Protein AF-A0A0G0QY97-F1 (afdb_monomer)

Structure (mmCIF, N/CA/C/O backbone):
data_AF-A0A0G0QY97-F1
#
_entry.id   AF-A0A0G0QY97-F1
#
loop_
_atom_site.group_PDB
_atom_site.id
_atom_site.type_symbol
_atom_site.label_atom_id
_atom_site.label_alt_id
_atom_site.label_comp_id
_atom_site.label_asym_id
_atom_site.label_entity_id
_atom_site.label_seq_id
_atom_site.pdbx_PDB_ins_code
_atom_site.Cartn_x
_atom_site.Cartn_y
_atom_site.Cartn_z
_atom_site.occupancy
_atom_site.B_iso_or_equiv
_atom_site.auth_seq_id
_atom_site.auth_comp_id
_atom_site.auth_asym_id
_atom_site.auth_atom_id
_atom_site.pdbx_PDB_model_num
ATOM 1 N N . MET A 1 1 ? -16.912 12.299 -19.750 1.00 33.12 1 MET A N 1
ATOM 2 C CA . MET A 1 1 ? -16.523 11.388 -18.644 1.00 33.12 1 MET A CA 1
ATOM 3 C C . MET A 1 1 ? -15.883 10.142 -19.249 1.00 33.12 1 MET A C 1
ATOM 5 O O . MET A 1 1 ? -16.513 9.542 -20.110 1.00 33.12 1 MET A O 1
ATOM 9 N N . LYS A 1 2 ? -14.647 9.767 -18.877 1.00 32.38 2 LYS A N 1
ATOM 10 C CA . LYS A 1 2 ? -14.062 8.481 -19.315 1.00 32.38 2 LYS A CA 1
ATOM 11 C C . LYS A 1 2 ? -14.939 7.341 -18.777 1.00 32.38 2 LYS A C 1
ATOM 13 O O . LYS A 1 2 ? -15.240 7.339 -17.585 1.00 32.38 2 LYS A O 1
ATOM 18 N N . LYS A 1 3 ? -15.372 6.413 -19.643 1.00 29.41 3 LYS A N 1
ATOM 19 C CA . LYS A 1 3 ? -16.067 5.184 -19.225 1.00 29.41 3 LYS A CA 1
ATOM 20 C C . LYS A 1 3 ? -15.174 4.460 -18.215 1.00 29.41 3 LYS A C 1
ATOM 22 O O . LYS A 1 3 ? -14.033 4.140 -18.537 1.00 29.41 3 LYS A O 1
ATOM 27 N N . ILE A 1 4 ? -15.685 4.241 -17.006 1.00 36.91 4 ILE A N 1
ATOM 28 C CA . ILE A 1 4 ? -15.030 3.386 -16.015 1.00 36.91 4 ILE A CA 1
ATOM 29 C C . ILE A 1 4 ? -15.063 1.968 -16.607 1.00 36.91 4 ILE A C 1
ATOM 31 O O . ILE A 1 4 ? -16.153 1.517 -16.973 1.00 36.91 4 ILE A O 1
ATOM 35 N N . PRO A 1 5 ? -13.917 1.290 -16.788 1.00 45.03 5 PRO A N 1
ATOM 36 C CA . PRO A 1 5 ? -13.911 -0.083 -17.277 1.00 45.03 5 PRO A CA 1
ATOM 37 C C . PRO A 1 5 ? -14.735 -0.974 -16.341 1.00 45.03 5 PRO A C 1
ATOM 39 O O . PRO A 1 5 ? -14.868 -0.692 -15.150 1.00 45.03 5 PRO A O 1
ATOM 42 N N . ASN A 1 6 ? -15.336 -2.033 -16.882 1.00 43.38 6 ASN A N 1
ATOM 43 C CA . ASN A 1 6 ? -16.161 -2.946 -16.098 1.00 43.38 6 ASN A CA 1
ATOM 44 C C . ASN A 1 6 ? -15.254 -3.775 -15.166 1.00 43.38 6 ASN A C 1
ATOM 46 O O . ASN A 1 6 ? -14.789 -4.846 -15.548 1.00 43.38 6 ASN A O 1
ATOM 50 N N . ILE A 1 7 ? -14.990 -3.246 -13.964 1.00 47.06 7 ILE A N 1
ATOM 51 C CA . ILE A 1 7 ? -14.098 -3.797 -12.924 1.00 47.06 7 ILE A CA 1
ATOM 52 C C . ILE A 1 7 ? -14.300 -5.310 -12.668 1.00 47.06 7 ILE A C 1
ATOM 54 O O . ILE A 1 7 ? -13.298 -6.008 -12.546 1.00 47.06 7 ILE A O 1
ATOM 58 N N . PRO A 1 8 ? -15.531 -5.874 -12.662 1.00 47.50 8 PRO A N 1
ATOM 59 C CA . PRO A 1 8 ? -15.736 -7.307 -12.429 1.00 47.50 8 PRO A CA 1
ATOM 60 C C . PRO A 1 8 ? -15.070 -8.227 -13.457 1.00 47.50 8 PRO A C 1
ATOM 62 O O . PRO A 1 8 ? -14.836 -9.386 -13.149 1.00 47.50 8 PRO A O 1
ATOM 65 N N . LYS A 1 9 ? -14.775 -7.740 -14.670 1.00 51.50 9 LYS A N 1
ATOM 66 C CA . LYS A 1 9 ? -14.206 -8.566 -15.745 1.00 51.50 9 LYS A CA 1
ATOM 67 C C . LYS A 1 9 ? -12.699 -8.827 -15.587 1.00 51.50 9 LYS A C 1
ATOM 69 O O . LYS A 1 9 ? -12.158 -9.577 -16.381 1.00 51.50 9 LYS A O 1
ATOM 74 N N . PHE A 1 10 ? -12.042 -8.178 -14.620 1.00 51.56 10 PHE A N 1
ATOM 75 C CA . PHE A 1 10 ? -10.599 -8.295 -14.367 1.00 51.56 10 PHE A CA 1
ATOM 76 C C . PHE A 1 10 ? -10.253 -9.140 -13.129 1.00 51.56 10 PHE A C 1
ATOM 78 O O . PHE A 1 10 ? -9.097 -9.497 -12.964 1.00 51.56 10 PHE A O 1
ATOM 85 N N . TYR A 1 11 ? -11.233 -9.459 -12.275 1.00 53.19 11 TYR A N 1
ATOM 86 C CA . TYR A 1 11 ? -11.060 -10.311 -11.088 1.00 53.19 11 TYR A CA 1
ATOM 87 C C . TYR A 1 11 ? -11.770 -11.650 -11.288 1.00 53.19 11 TYR A C 1
ATOM 89 O O . TYR A 1 11 ? -12.642 -12.028 -10.496 1.00 53.19 11 TYR A O 1
ATOM 97 N N . ASP A 1 12 ? -11.446 -12.306 -12.398 1.00 60.81 12 ASP A N 1
ATOM 98 C CA . ASP A 1 12 ? -11.907 -13.653 -12.699 1.00 60.81 12 ASP A CA 1
ATOM 99 C C . ASP A 1 12 ? -11.012 -14.706 -12.030 1.00 60.81 12 ASP A C 1
ATOM 101 O O . ASP A 1 12 ? -10.029 -14.410 -11.345 1.00 60.81 12 ASP A O 1
ATOM 105 N N . THR A 1 13 ? -11.397 -15.967 -12.186 1.00 57.97 13 THR A N 1
ATOM 106 C CA . THR A 1 13 ? -10.700 -17.089 -11.552 1.00 57.97 13 THR A CA 1
ATOM 107 C C . THR A 1 13 ? -9.242 -17.206 -12.017 1.00 57.97 13 THR A C 1
ATOM 109 O O . THR A 1 13 ? -8.384 -17.526 -11.197 1.00 57.97 13 THR A O 1
ATOM 112 N N . ASP A 1 14 ? -8.936 -16.892 -13.278 1.00 57.97 14 ASP A N 1
ATOM 113 C CA . ASP A 1 14 ? -7.580 -17.002 -13.827 1.00 57.97 14 ASP A CA 1
ATOM 114 C C . ASP A 1 14 ? -6.645 -15.952 -13.213 1.00 57.97 14 ASP A C 1
ATOM 116 O O . ASP A 1 14 ? -5.550 -16.290 -12.757 1.00 57.97 14 ASP A O 1
ATOM 120 N N . TYR A 1 15 ? -7.107 -14.703 -13.083 1.00 57.25 15 TYR A N 1
ATOM 121 C CA . TYR A 1 15 ? -6.376 -13.666 -12.349 1.00 57.25 15 TYR A CA 1
ATOM 122 C C . TYR A 1 15 ? -6.136 -14.065 -10.883 1.00 57.25 15 TYR A C 1
ATOM 124 O O . TYR A 1 15 ? -5.018 -13.972 -10.374 1.00 57.25 15 TYR A O 1
ATOM 132 N N . LEU A 1 16 ? -7.168 -14.576 -10.202 1.00 55.47 16 LEU A N 1
ATOM 133 C CA . LEU A 1 16 ? -7.088 -14.958 -8.785 1.00 55.47 16 LEU A CA 1
ATOM 134 C C . LEU A 1 16 ? -6.166 -16.164 -8.525 1.00 55.47 16 LEU A C 1
ATOM 136 O O . LEU A 1 16 ? -5.628 -16.302 -7.419 1.00 55.47 16 LEU A O 1
ATOM 140 N N . LEU A 1 17 ? -5.985 -17.044 -9.512 1.00 53.66 17 LEU A N 1
ATOM 141 C CA . LEU A 1 17 ? -5.113 -18.217 -9.413 1.00 53.66 17 LEU A CA 1
ATOM 142 C C . LEU A 1 17 ? -3.654 -17.926 -9.797 1.00 53.66 17 LEU A C 1
ATOM 144 O O . LEU A 1 17 ? -2.767 -18.610 -9.283 1.00 53.66 17 LEU A O 1
ATOM 148 N N . VAL A 1 18 ? -3.406 -16.938 -10.666 1.00 48.78 18 VAL A N 1
ATOM 149 C CA . VAL A 1 18 ? -2.086 -16.696 -11.284 1.00 48.78 18 VAL A CA 1
ATOM 150 C C . VAL A 1 18 ? -1.417 -15.394 -10.818 1.00 48.78 18 VAL A C 1
ATOM 152 O O . VAL A 1 18 ? -0.196 -15.373 -10.674 1.00 48.78 18 VAL A O 1
ATOM 155 N N . GLU A 1 19 ? -2.173 -14.323 -10.556 1.00 49.16 19 GLU A N 1
ATOM 156 C CA . GLU A 1 19 ? -1.627 -12.964 -10.358 1.00 49.16 19 GLU A CA 1
ATOM 157 C C . GLU A 1 19 ? -1.950 -12.321 -8.999 1.00 49.16 19 GLU A C 1
ATOM 159 O O . GLU A 1 19 ? -1.460 -11.229 -8.707 1.00 49.16 19 GLU A O 1
ATOM 164 N N . GLY A 1 20 ? -2.718 -12.986 -8.132 1.00 45.84 20 GLY A N 1
ATOM 165 C CA . GLY A 1 20 ? -2.914 -12.528 -6.755 1.00 45.84 20 GLY A CA 1
ATOM 166 C C . GLY A 1 20 ? -1.585 -12.512 -5.998 1.00 45.84 20 GLY A C 1
ATOM 167 O O . GLY A 1 20 ? -1.049 -13.579 -5.718 1.00 45.84 20 GLY A O 1
ATOM 168 N N . ASP A 1 21 ? -1.052 -11.310 -5.743 1.00 49.00 21 ASP A N 1
ATOM 169 C CA . ASP A 1 21 ? 0.054 -10.947 -4.832 1.00 49.00 21 ASP A CA 1
ATOM 170 C C . ASP A 1 21 ? 1.354 -11.790 -4.855 1.00 49.00 21 ASP A C 1
ATOM 172 O O . ASP A 1 21 ? 2.225 -11.637 -3.993 1.00 49.00 21 ASP A O 1
ATOM 176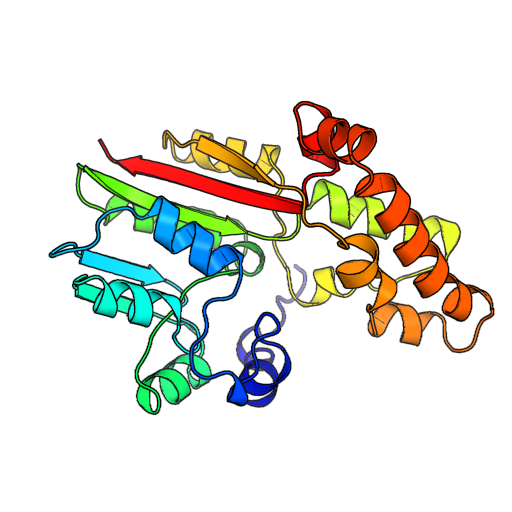 N N . GLY A 1 22 ? 1.518 -12.656 -5.857 1.00 42.88 22 GLY A N 1
ATOM 177 C CA . GLY A 1 22 ? 2.641 -13.580 -5.980 1.00 42.88 22 GLY A CA 1
ATOM 178 C C . GLY A 1 22 ? 2.540 -14.838 -5.110 1.00 42.88 22 GLY A C 1
ATOM 179 O O . GLY A 1 22 ? 3.528 -15.570 -5.025 1.00 42.88 22 GLY A O 1
ATOM 180 N N . THR A 1 23 ? 1.394 -15.120 -4.474 1.00 44.56 23 THR A N 1
ATOM 181 C CA . THR A 1 23 ? 1.152 -16.406 -3.797 1.00 44.56 23 THR A CA 1
ATOM 182 C C . THR A 1 23 ? 0.220 -17.286 -4.626 1.00 44.56 23 THR A C 1
ATOM 184 O O . THR A 1 23 ? -0.979 -17.023 -4.788 1.00 44.56 23 THR A O 1
ATOM 187 N N . SER A 1 24 ? 0.784 -18.364 -5.174 1.00 46.12 24 SER A N 1
ATOM 188 C CA . SER A 1 24 ? 0.006 -19.325 -5.946 1.00 46.12 24 SER A CA 1
ATOM 189 C C . SER A 1 24 ? -0.937 -20.096 -5.021 1.00 46.12 24 SER A C 1
ATOM 191 O O . SER A 1 24 ? -0.649 -20.310 -3.840 1.00 46.12 24 SER A O 1
ATOM 193 N N . TYR A 1 25 ? -2.049 -20.589 -5.568 1.00 48.12 25 TYR A N 1
ATOM 194 C CA . TYR A 1 25 ? -2.945 -21.514 -4.862 1.00 48.12 25 TYR A CA 1
ATOM 195 C C . TYR A 1 25 ? -2.196 -22.727 -4.262 1.00 48.12 25 TYR A C 1
ATOM 197 O O . TYR A 1 25 ? -2.608 -23.278 -3.240 1.00 48.12 25 TYR A O 1
ATOM 205 N N . ALA A 1 26 ? -1.061 -23.112 -4.858 1.00 44.94 26 ALA A N 1
ATOM 206 C CA . ALA A 1 26 ? -0.224 -24.222 -4.416 1.00 44.94 26 ALA A CA 1
ATOM 207 C C . ALA A 1 26 ? 0.585 -23.936 -3.131 1.00 44.94 26 ALA A C 1
ATOM 209 O O . ALA A 1 26 ? 1.094 -24.873 -2.519 1.00 44.94 26 ALA A O 1
ATOM 210 N N . ASP A 1 27 ? 0.672 -22.681 -2.671 1.00 52.75 27 ASP A N 1
ATOM 211 C CA . ASP A 1 27 ? 1.522 -22.290 -1.533 1.00 52.75 27 ASP A CA 1
ATOM 212 C C . ASP A 1 27 ? 0.864 -22.447 -0.147 1.00 52.75 27 ASP A C 1
ATOM 214 O O . ASP A 1 27 ? 1.498 -22.175 0.880 1.00 52.75 27 ASP A O 1
ATOM 218 N N . GLY A 1 28 ? -0.390 -22.910 -0.089 1.00 53.25 28 GLY A N 1
ATOM 219 C CA . GLY A 1 28 ? -1.028 -23.384 1.145 1.00 53.25 28 GLY A CA 1
ATOM 220 C C . GLY A 1 28 ? -1.361 -22.306 2.187 1.00 53.25 28 GLY A C 1
ATOM 221 O O . GLY A 1 28 ? -1.050 -22.482 3.363 1.00 53.25 28 GLY A O 1
ATOM 222 N N . PHE A 1 29 ? -2.011 -21.200 1.797 1.00 63.19 29 PHE A N 1
ATOM 223 C CA . PHE A 1 29 ? -2.452 -20.122 2.716 1.00 63.19 29 PHE A CA 1
ATOM 224 C C . PHE A 1 29 ? -1.314 -19.430 3.483 1.00 63.19 29 PHE A C 1
ATOM 226 O O . PHE A 1 29 ? -1.498 -18.928 4.601 1.00 63.19 29 PHE A O 1
ATOM 233 N N . LYS A 1 30 ? -0.109 -19.375 2.910 1.00 67.38 30 LYS A N 1
ATOM 234 C CA . LYS A 1 30 ? 0.974 -18.560 3.470 1.00 67.38 30 LYS A CA 1
ATOM 235 C C . LYS A 1 30 ? 0.646 -17.079 3.319 1.00 67.38 30 LYS A C 1
ATOM 237 O O . LYS A 1 30 ? 0.300 -16.613 2.243 1.00 67.38 30 LYS A O 1
ATOM 242 N N . LEU A 1 31 ? 0.827 -16.321 4.399 1.00 72.25 31 LEU A N 1
ATOM 243 C CA . LEU A 1 31 ? 0.739 -14.867 4.333 1.00 72.25 31 LEU A CA 1
ATOM 244 C C . LEU A 1 31 ? 1.933 -14.309 3.548 1.00 72.25 31 LEU A C 1
ATOM 246 O O . LEU A 1 31 ? 3.098 -14.545 3.911 1.00 72.25 31 LEU A O 1
ATOM 250 N N . ASN A 1 32 ? 1.635 -13.515 2.525 1.00 73.56 32 ASN A N 1
ATOM 251 C CA . ASN A 1 32 ? 2.594 -12.611 1.905 1.00 73.56 32 ASN A CA 1
ATOM 252 C C . ASN A 1 32 ? 3.104 -11.560 2.928 1.00 73.56 32 ASN A C 1
ATOM 254 O O . ASN A 1 32 ? 2.673 -11.507 4.089 1.00 73.56 32 ASN A O 1
ATOM 258 N N . ARG A 1 33 ? 4.065 -10.727 2.519 1.00 81.50 33 ARG A N 1
ATOM 259 C CA . ARG A 1 33 ? 4.693 -9.734 3.406 1.00 81.50 33 ARG A CA 1
ATOM 260 C C . ARG A 1 33 ? 3.688 -8.709 3.965 1.00 81.50 33 ARG A C 1
ATOM 262 O O . ARG A 1 33 ? 3.611 -8.613 5.195 1.00 81.50 33 ARG A O 1
ATOM 269 N N . PRO A 1 34 ? 2.940 -7.951 3.146 1.00 77.38 34 PRO A N 1
ATOM 270 C CA . PRO A 1 34 ? 2.030 -6.946 3.685 1.00 77.38 34 PRO A CA 1
ATOM 271 C C . PRO A 1 34 ? 0.923 -7.543 4.586 1.00 77.38 34 PRO A C 1
ATOM 273 O O . PRO A 1 34 ? 0.655 -6.999 5.657 1.00 77.38 34 PRO A O 1
ATOM 276 N N . LEU A 1 35 ? 0.433 -8.759 4.346 1.00 78.06 35 LEU A N 1
ATOM 277 C CA . LEU A 1 35 ? -0.538 -9.397 5.257 1.00 78.06 35 LEU A CA 1
ATOM 278 C C . LEU A 1 35 ? 0.044 -9.792 6.613 1.00 78.06 35 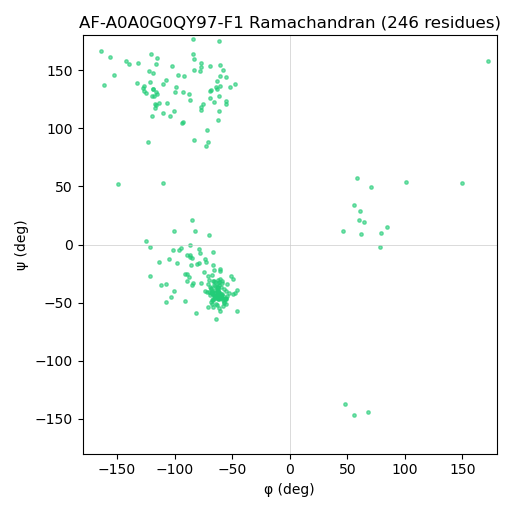LEU A C 1
ATOM 280 O O . LEU A 1 35 ? -0.625 -9.681 7.645 1.00 78.06 35 LEU A O 1
ATOM 284 N N . LYS A 1 36 ? 1.306 -10.239 6.637 1.00 84.69 36 LYS A N 1
ATOM 285 C CA . LYS A 1 36 ? 2.032 -10.456 7.898 1.00 84.69 36 LYS A CA 1
ATOM 286 C C . LYS A 1 36 ? 2.120 -9.152 8.683 1.00 84.69 36 LYS A C 1
ATOM 288 O O . LYS A 1 36 ? 1.878 -9.164 9.891 1.00 84.69 36 LYS A O 1
ATOM 293 N N . LYS A 1 37 ? 2.413 -8.035 8.007 1.00 85.31 37 LYS A N 1
ATOM 294 C CA . LYS A 1 37 ? 2.461 -6.710 8.639 1.00 85.31 37 LYS A CA 1
ATOM 295 C C . LYS A 1 37 ? 1.084 -6.282 9.154 1.00 85.31 37 LYS A C 1
ATOM 297 O O . LYS A 1 37 ? 0.987 -5.894 10.316 1.00 85.31 37 LYS A O 1
ATOM 302 N N . ALA A 1 38 ? 0.019 -6.438 8.370 1.00 83.12 38 ALA A N 1
ATOM 303 C CA . ALA A 1 38 ? -1.347 -6.163 8.820 1.00 83.12 38 ALA A CA 1
ATOM 304 C C . ALA A 1 38 ? -1.701 -6.957 10.094 1.00 83.12 38 ALA A C 1
ATOM 306 O O . ALA A 1 38 ? -2.287 -6.414 11.033 1.00 83.12 38 ALA A O 1
ATOM 307 N N . LEU A 1 39 ? -1.279 -8.225 10.177 1.00 84.31 39 LEU A N 1
ATOM 308 C CA . LEU A 1 39 ? -1.560 -9.089 11.327 1.00 84.31 39 LEU A CA 1
ATOM 309 C C . LEU A 1 39 ? -0.769 -8.674 12.572 1.00 84.31 39 LEU A C 1
ATOM 311 O O . LEU A 1 39 ? -1.269 -8.801 13.690 1.00 84.31 39 LEU A O 1
ATOM 315 N N . LEU A 1 40 ? 0.458 -8.181 12.383 1.00 86.81 40 LEU A N 1
ATOM 316 C CA . LEU A 1 40 ? 1.279 -7.600 13.446 1.00 86.81 40 LEU A CA 1
ATOM 317 C C . LEU A 1 40 ? 0.661 -6.296 13.966 1.00 86.81 40 LEU A C 1
ATOM 319 O O . LEU A 1 40 ? 0.471 -6.148 15.173 1.00 86.81 40 LEU A O 1
ATOM 323 N N . LEU A 1 41 ? 0.267 -5.392 13.064 1.00 82.25 41 LEU A N 1
ATOM 324 C CA . LEU A 1 41 ? -0.398 -4.130 13.405 1.00 82.25 41 LEU A CA 1
ATOM 325 C C . LEU A 1 41 ? -1.754 -4.348 14.096 1.00 82.25 41 LEU A C 1
ATOM 327 O O . LEU A 1 41 ? -2.163 -3.544 14.939 1.00 82.25 41 LEU A O 1
ATOM 331 N N . GLY A 1 42 ? -2.450 -5.443 13.778 1.00 79.31 42 GLY A N 1
ATOM 332 C CA . GLY A 1 42 ? -3.694 -5.848 14.436 1.00 79.31 42 GLY A CA 1
ATOM 333 C C . GLY A 1 42 ? -3.526 -6.229 15.914 1.00 79.31 42 GLY A C 1
ATOM 334 O O . GLY A 1 42 ? -4.484 -6.128 16.682 1.00 79.31 42 GLY A O 1
ATOM 335 N N . GLY A 1 43 ? -2.317 -6.603 16.345 1.00 85.19 43 GLY A N 1
ATOM 336 C CA . GLY A 1 43 ? -2.018 -6.969 17.730 1.00 85.19 43 GLY A CA 1
ATOM 337 C C . GLY A 1 43 ? -2.685 -8.277 18.182 1.00 85.19 43 GLY A C 1
ATOM 338 O O . GLY A 1 43 ? -2.790 -9.240 17.422 1.00 85.19 43 GLY A O 1
ATOM 339 N N . ASN A 1 44 ? -3.109 -8.338 19.451 1.00 86.62 44 ASN A N 1
ATOM 340 C CA . ASN A 1 44 ? -3.792 -9.514 19.999 1.00 86.62 44 ASN A CA 1
ATOM 341 C C . ASN A 1 44 ? -5.259 -9.565 19.542 1.00 86.62 44 ASN A C 1
ATOM 343 O O . ASN A 1 44 ? -6.073 -8.719 19.923 1.00 86.62 44 ASN A O 1
ATOM 347 N N . LEU A 1 45 ? -5.594 -10.600 18.771 1.00 85.88 45 LEU A N 1
ATOM 348 C CA . LEU A 1 45 ? -6.913 -10.780 18.167 1.00 85.88 45 LEU A CA 1
ATOM 349 C C . LEU A 1 45 ? -7.849 -11.690 18.972 1.00 85.88 45 LEU A C 1
ATOM 351 O O . LEU A 1 45 ? -9.024 -11.800 18.617 1.00 85.88 45 LEU A O 1
ATOM 355 N N . LYS A 1 46 ? -7.381 -12.304 20.067 1.00 86.50 46 LYS A N 1
ATOM 356 C CA . LYS A 1 46 ? -8.190 -13.223 20.878 1.00 86.50 46 LYS A CA 1
ATOM 357 C C . LYS A 1 46 ? -9.488 -12.545 21.329 1.00 86.50 46 LYS A C 1
ATOM 359 O O . LYS A 1 46 ? -9.467 -11.493 21.969 1.00 86.50 46 LYS A O 1
ATOM 364 N N . ASN A 1 47 ? -10.623 -13.159 20.992 1.00 82.19 47 ASN A N 1
ATOM 365 C CA . ASN A 1 47 ? -11.983 -12.685 21.276 1.00 82.19 47 ASN A CA 1
ATOM 366 C C . ASN A 1 47 ? -12.360 -11.331 20.638 1.00 82.19 47 ASN A C 1
ATOM 368 O O . ASN A 1 47 ? -13.421 -10.779 20.949 1.00 82.19 47 ASN A O 1
ATOM 372 N N . LYS A 1 48 ? -11.536 -10.780 19.740 1.00 77.25 48 LYS A N 1
ATOM 373 C CA . LYS A 1 48 ? -11.842 -9.536 19.020 1.00 77.25 48 LYS A CA 1
ATOM 374 C C . LYS A 1 48 ? -12.714 -9.823 17.805 1.00 77.25 48 LYS A C 1
ATOM 376 O O . LYS A 1 48 ? -12.638 -10.894 17.215 1.00 77.25 48 LYS A O 1
ATOM 381 N N . LYS A 1 49 ? -13.552 -8.856 17.424 1.00 76.81 49 LYS A N 1
ATOM 382 C CA . LYS A 1 49 ? -14.260 -8.887 16.139 1.00 76.81 49 LYS A CA 1
ATOM 383 C C . LYS A 1 49 ? -13.373 -8.237 15.082 1.00 76.81 49 LYS A C 1
ATOM 385 O O . LYS A 1 49 ? -12.897 -7.129 15.312 1.00 76.81 49 LYS A O 1
ATOM 390 N N . VAL A 1 50 ? -13.174 -8.915 13.960 1.00 78.00 50 VAL A N 1
ATOM 391 C CA . VAL A 1 50 ? -12.373 -8.436 12.829 1.00 78.00 50 VAL A CA 1
ATOM 392 C C . VAL A 1 50 ? -13.287 -8.343 11.613 1.00 78.00 50 VAL A C 1
ATOM 394 O O . VAL A 1 50 ? -14.078 -9.251 11.361 1.00 78.00 50 VAL A O 1
ATOM 397 N N . LEU A 1 51 ? -13.207 -7.232 10.890 1.00 77.44 51 LEU A N 1
ATOM 398 C CA . LEU A 1 51 ? -13.892 -7.043 9.619 1.00 77.44 51 LEU A CA 1
ATOM 399 C C . LEU A 1 51 ? -12.836 -6.908 8.530 1.00 77.44 51 LEU A C 1
ATOM 401 O O . LEU A 1 51 ? -11.918 -6.105 8.662 1.00 77.44 51 LEU A O 1
ATOM 405 N N . ASP A 1 52 ? -13.013 -7.688 7.479 1.00 72.69 52 ASP A N 1
ATOM 406 C CA . ASP A 1 52 ? -12.087 -7.868 6.376 1.00 72.69 52 ASP A CA 1
ATOM 407 C C . ASP A 1 52 ? -12.825 -7.519 5.060 1.00 72.69 52 ASP A C 1
ATOM 409 O O . ASP A 1 52 ? -13.525 -8.336 4.472 1.00 72.69 52 ASP A O 1
ATOM 413 N N . LEU A 1 53 ? -12.799 -6.238 4.682 1.00 70.94 53 LEU A N 1
ATOM 414 C CA . LEU A 1 53 ? -13.473 -5.559 3.545 1.00 70.94 53 LEU A CA 1
ATOM 415 C C . LEU A 1 53 ? -12.789 -5.616 2.149 1.00 70.94 53 LEU A C 1
ATOM 417 O O . LEU A 1 53 ? -12.154 -4.665 1.728 1.00 70.94 53 LEU A O 1
ATOM 421 N N . ALA A 1 54 ? -13.075 -6.613 1.340 1.00 70.25 54 ALA A N 1
ATOM 422 C CA . ALA A 1 54 ? -12.395 -7.075 0.117 1.00 70.25 54 ALA A CA 1
ATOM 423 C C . ALA A 1 54 ? -11.543 -8.296 0.424 1.00 70.25 54 ALA A C 1
ATOM 425 O O . ALA A 1 54 ? -10.341 -8.323 0.205 1.00 70.25 54 ALA A O 1
ATOM 426 N N . SER A 1 55 ? -12.226 -9.274 1.014 1.00 62.31 55 SER A N 1
ATOM 427 C CA . SER A 1 55 ? -11.662 -10.446 1.641 1.00 62.31 55 SER A CA 1
ATOM 428 C C . SER A 1 55 ? -11.050 -11.458 0.661 1.00 62.31 55 SER A C 1
ATOM 430 O O . SER A 1 55 ? -10.697 -12.555 1.106 1.00 62.31 55 SER A O 1
ATOM 432 N N . GLY A 1 56 ? -10.940 -11.121 -0.628 1.00 69.50 56 GLY A N 1
ATOM 433 C CA . GLY A 1 56 ? -10.179 -11.872 -1.613 1.00 69.50 56 GLY A CA 1
ATOM 434 C C . GLY A 1 56 ? -10.486 -13.364 -1.561 1.00 69.50 56 GLY A C 1
ATOM 435 O O . GLY A 1 56 ? -11.643 -13.774 -1.421 1.00 69.50 56 GLY A O 1
ATOM 436 N N . ARG A 1 57 ? -9.430 -14.178 -1.647 1.00 65.06 57 ARG A N 1
ATOM 437 C CA . ARG A 1 57 ? -9.520 -15.643 -1.576 1.00 65.06 57 ARG A CA 1
ATOM 438 C C . ARG A 1 57 ? -9.595 -16.125 -0.149 1.00 65.06 57 ARG A C 1
ATOM 440 O O . ARG A 1 57 ? -10.558 -16.796 0.212 1.00 65.06 57 ARG A O 1
ATOM 447 N N . GLY A 1 58 ? -8.582 -15.793 0.649 1.00 65.75 58 GLY A N 1
ATOM 448 C CA . GLY A 1 58 ? -8.787 -15.817 2.051 1.00 65.75 58 GLY A CA 1
ATOM 449 C C . GLY A 1 58 ? -7.695 -16.114 3.071 1.00 65.75 58 GLY A C 1
ATOM 450 O O . GLY A 1 58 ? -7.815 -16.929 3.969 1.00 65.75 58 GLY A O 1
ATOM 451 N N . GLU A 1 59 ? -6.597 -15.434 3.037 1.00 72.06 59 GLU A N 1
ATOM 452 C CA . GLU A 1 59 ? -5.488 -15.675 3.926 1.00 72.06 59 GLU A CA 1
ATOM 453 C C . GLU A 1 59 ? -5.549 -14.825 5.238 1.00 72.06 59 GLU A C 1
ATOM 455 O O . GLU A 1 59 ? -5.468 -15.373 6.329 1.00 72.06 59 GLU A O 1
ATOM 460 N N . PHE A 1 60 ? -5.783 -13.511 5.238 1.00 75.94 60 PHE A N 1
ATOM 461 C CA . PHE A 1 60 ? -5.787 -12.645 6.426 1.00 75.94 60 PHE A CA 1
ATOM 462 C C . PHE A 1 60 ? -6.869 -12.937 7.475 1.00 75.94 60 PHE A C 1
ATOM 464 O O . PHE A 1 60 ? -6.516 -13.337 8.578 1.00 75.94 60 PHE A O 1
ATOM 471 N N . ALA A 1 61 ? -8.163 -12.798 7.194 1.00 72.81 61 ALA A N 1
ATOM 472 C CA . ALA A 1 61 ? -9.228 -13.348 8.031 1.00 72.81 61 ALA A CA 1
ATOM 473 C C . ALA A 1 61 ? -9.074 -14.833 8.440 1.00 72.81 61 ALA A C 1
ATOM 475 O O . ALA A 1 61 ? -9.493 -15.152 9.555 1.00 72.81 61 ALA A O 1
ATOM 476 N N . TYR A 1 62 ? -8.439 -15.726 7.660 1.00 72.69 62 TYR A N 1
ATOM 477 C CA . TYR A 1 62 ? -8.059 -17.062 8.172 1.00 72.69 62 TYR A CA 1
ATOM 478 C C . TYR A 1 62 ? -7.090 -16.941 9.340 1.00 72.69 62 TYR A C 1
ATOM 480 O O . TYR A 1 62 ? -7.346 -17.440 10.434 1.00 72.69 62 TYR A O 1
ATOM 488 N N . HIS A 1 63 ? -5.984 -16.234 9.122 1.00 80.69 63 HIS A N 1
ATOM 489 C CA . HIS A 1 63 ? -4.936 -16.051 10.118 1.00 80.69 63 HIS A CA 1
ATOM 490 C C . HIS A 1 63 ? -5.425 -15.232 11.324 1.00 80.69 63 HIS A C 1
ATOM 492 O O . HIS A 1 63 ? -5.029 -15.504 12.457 1.00 80.69 63 HIS A O 1
ATOM 498 N N . CYS A 1 64 ? -6.355 -14.294 11.135 1.00 82.25 64 CYS A N 1
ATOM 499 C CA . CYS A 1 64 ? -7.050 -13.608 12.220 1.00 82.25 64 CYS A CA 1
ATOM 500 C C . CYS A 1 64 ? -7.930 -14.564 13.033 1.00 82.25 64 CYS A C 1
ATOM 502 O O . CYS A 1 64 ? -7.927 -14.485 14.263 1.00 82.25 64 CYS A O 1
ATOM 504 N N . ALA A 1 65 ? -8.655 -15.475 12.373 1.00 78.94 65 ALA A N 1
ATOM 505 C CA . ALA A 1 65 ? -9.462 -16.492 13.044 1.00 78.94 65 ALA A CA 1
ATOM 506 C C . ALA A 1 65 ? -8.582 -17.493 13.809 1.00 78.94 65 ALA A C 1
ATOM 508 O O . ALA A 1 65 ? -8.856 -17.776 14.975 1.00 78.94 65 ALA A O 1
ATOM 509 N N . MET A 1 66 ? -7.469 -17.937 13.214 1.00 80.62 66 MET A N 1
ATOM 510 C CA . MET A 1 66 ? -6.462 -18.787 13.867 1.00 80.62 66 MET A CA 1
ATOM 511 C C . MET A 1 66 ? -5.836 -18.119 15.098 1.00 8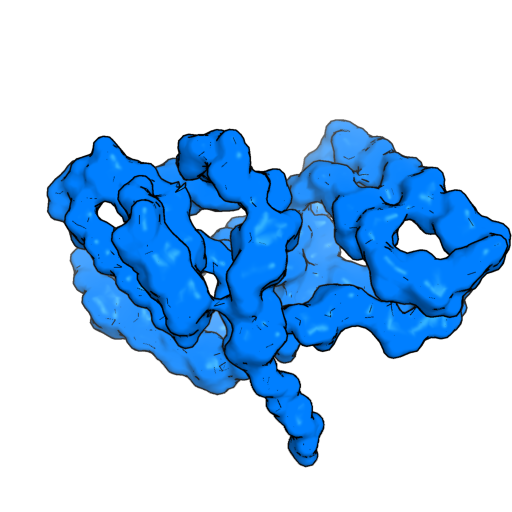0.62 66 MET A C 1
ATOM 513 O O . MET A 1 66 ? -5.492 -18.796 16.063 1.00 80.62 66 MET A O 1
ATOM 517 N N . LYS A 1 67 ? -5.751 -16.782 15.120 1.00 88.00 67 LYS A N 1
ATOM 518 C CA . LYS A 1 67 ? -5.352 -15.994 16.301 1.00 88.00 67 LYS A CA 1
ATOM 519 C C . LYS A 1 67 ? -6.492 -15.736 17.304 1.00 88.00 67 LYS A C 1
ATOM 521 O O . LYS A 1 67 ? -6.335 -14.930 18.222 1.00 88.00 67 LYS A O 1
ATOM 526 N N . GLY A 1 68 ? -7.633 -16.413 17.159 1.00 81.44 68 GLY A N 1
ATOM 527 C CA . GLY A 1 68 ? -8.774 -16.343 18.076 1.00 81.44 68 GLY A CA 1
ATOM 528 C C . GLY A 1 68 ? -9.733 -15.176 17.823 1.00 81.44 68 GLY A C 1
ATOM 529 O O . GLY A 1 68 ? -10.538 -14.853 18.701 1.00 81.44 68 GLY A O 1
ATOM 530 N N . GLY A 1 69 ? -9.644 -14.523 16.661 1.00 83.25 69 GLY A N 1
ATOM 531 C CA . GLY A 1 69 ? -10.577 -13.482 16.238 1.00 83.25 69 GLY A CA 1
ATOM 532 C C . GLY A 1 69 ? -11.900 -14.047 15.710 1.00 83.25 69 GLY A C 1
ATOM 533 O O . GLY A 1 69 ? -11.955 -15.114 15.106 1.00 83.25 69 GLY A O 1
ATOM 534 N N . ARG A 1 70 ? -12.989 -13.300 15.895 1.00 79.00 70 ARG A N 1
ATOM 535 C CA . ARG A 1 70 ? -14.284 -13.527 15.234 1.00 79.00 70 ARG A CA 1
ATOM 536 C C . ARG A 1 70 ? -14.333 -12.676 13.976 1.00 79.00 70 ARG A C 1
ATOM 538 O O . ARG A 1 70 ? -14.488 -11.459 14.080 1.00 79.00 70 ARG A O 1
ATOM 545 N N . VAL A 1 71 ? -14.175 -13.297 12.813 1.00 75.62 71 VAL A N 1
ATOM 546 C CA . VAL A 1 71 ? -13.898 -12.563 11.575 1.00 75.62 71 VAL A CA 1
ATOM 547 C C . VAL A 1 71 ? -15.071 -12.590 10.605 1.00 75.62 71 VAL A C 1
ATOM 549 O O . VAL A 1 71 ? -15.700 -13.627 10.409 1.00 75.62 71 VAL A O 1
ATOM 552 N N . VAL A 1 72 ? -15.343 -11.448 9.980 1.00 76.12 72 VAL A N 1
ATOM 553 C CA . VAL A 1 72 ? -16.267 -11.317 8.851 1.00 76.12 72 VAL A CA 1
ATOM 554 C C . VAL A 1 72 ? -15.470 -10.839 7.646 1.00 76.12 72 VAL A C 1
ATOM 556 O O . VAL A 1 72 ? -14.917 -9.746 7.689 1.00 76.12 72 VAL A O 1
ATOM 559 N N . GLY A 1 73 ? -15.424 -11.650 6.590 1.00 68.94 73 GLY A N 1
ATOM 560 C CA . GLY A 1 73 ? -14.879 -11.271 5.286 1.00 68.94 73 GLY A CA 1
ATOM 561 C C . GLY A 1 73 ? -15.989 -10.883 4.313 1.00 68.94 73 GLY A C 1
ATOM 562 O O . GLY A 1 73 ? -17.012 -11.566 4.249 1.00 68.94 73 GLY A O 1
ATOM 563 N N . VAL A 1 74 ? -15.801 -9.790 3.583 1.00 67.00 74 VAL A N 1
ATOM 564 C CA . VAL A 1 74 ? -16.720 -9.269 2.560 1.00 67.00 74 VAL A CA 1
ATOM 565 C C . VAL A 1 74 ? -15.918 -9.082 1.284 1.00 67.00 74 VAL A C 1
ATOM 567 O O . VAL A 1 74 ? -14.854 -8.518 1.387 1.00 67.00 74 VAL A O 1
ATOM 570 N N . ASP A 1 75 ? -16.384 -9.457 0.097 1.00 65.88 75 ASP A N 1
ATOM 571 C CA . ASP A 1 75 ? -15.707 -9.110 -1.166 1.00 65.88 75 ASP A CA 1
ATOM 572 C C . ASP A 1 75 ? -16.741 -8.726 -2.232 1.00 65.88 75 ASP A C 1
ATOM 574 O O . ASP A 1 75 ? -17.909 -9.100 -2.119 1.00 65.88 75 ASP A O 1
ATOM 578 N N . PHE A 1 76 ? -16.357 -7.936 -3.235 1.00 67.19 76 PHE A N 1
ATOM 579 C CA . PHE A 1 76 ? -17.266 -7.576 -4.328 1.00 67.19 76 PHE A CA 1
ATOM 580 C C . PHE A 1 76 ? -17.215 -8.587 -5.485 1.00 67.19 76 PHE A C 1
ATOM 582 O O . PHE A 1 76 ? -18.194 -8.703 -6.229 1.00 67.19 76 PHE A O 1
ATOM 589 N N . SER A 1 77 ? -16.103 -9.312 -5.648 1.00 66.94 77 SER A N 1
ATOM 590 C CA . SER A 1 77 ? -15.950 -10.354 -6.656 1.00 66.94 77 SER A CA 1
ATOM 591 C C . SER A 1 77 ? -16.707 -11.608 -6.226 1.00 66.94 77 SER A C 1
ATOM 593 O O . SER A 1 77 ? -16.458 -12.213 -5.179 1.00 66.94 77 SER A O 1
ATOM 595 N N . LYS A 1 78 ? -17.659 -12.019 -7.069 1.00 70.38 78 LYS A N 1
ATOM 596 C CA . LYS A 1 78 ? -18.390 -13.276 -6.877 1.00 70.38 78 LYS A CA 1
ATOM 597 C C . LYS A 1 78 ? -17.448 -14.477 -6.937 1.00 70.38 78 LYS A C 1
ATOM 599 O O . LYS A 1 78 ? -17.690 -15.436 -6.208 1.00 70.38 78 LYS A O 1
ATOM 604 N N . ASP A 1 79 ? -16.392 -14.402 -7.743 1.00 66.38 79 ASP A N 1
ATOM 605 C CA . ASP A 1 79 ? -15.392 -15.460 -7.878 1.00 66.38 79 ASP A CA 1
ATOM 606 C C . ASP A 1 79 ? -14.510 -15.538 -6.631 1.00 66.38 79 ASP A C 1
ATOM 608 O O . ASP A 1 79 ? -14.333 -16.633 -6.103 1.00 66.38 79 ASP A O 1
ATOM 612 N N . SER A 1 80 ? -14.102 -14.399 -6.057 1.00 62.81 80 SER A N 1
ATOM 613 C CA . SER A 1 80 ? -13.443 -14.341 -4.741 1.00 62.81 80 SER A CA 1
ATOM 614 C C . SER A 1 80 ? -14.314 -14.959 -3.644 1.00 62.81 80 SER A C 1
ATOM 616 O O . SER A 1 80 ? -13.865 -15.833 -2.904 1.00 62.81 80 SER A O 1
ATOM 618 N N . ILE A 1 81 ? -15.606 -14.598 -3.583 1.00 63.84 81 ILE A N 1
ATOM 619 C CA . ILE A 1 81 ? -16.553 -15.199 -2.626 1.00 63.84 81 ILE A CA 1
ATOM 620 C C . ILE A 1 81 ? -16.711 -16.706 -2.867 1.00 63.84 81 ILE A C 1
ATOM 622 O O . ILE A 1 81 ? -16.826 -17.469 -1.906 1.00 63.84 81 ILE A O 1
ATOM 626 N N . LYS A 1 82 ? -16.780 -17.143 -4.129 1.00 65.50 82 LYS A N 1
ATOM 627 C CA . LYS A 1 82 ? -16.960 -18.552 -4.495 1.00 65.50 82 LYS A CA 1
ATOM 628 C C . LYS A 1 82 ? -15.723 -19.359 -4.109 1.00 65.50 82 LYS A C 1
ATOM 630 O O . LYS A 1 82 ? -15.868 -20.329 -3.374 1.00 65.50 82 LYS A O 1
ATOM 635 N N . LEU A 1 83 ? -14.530 -18.921 -4.504 1.00 61.00 83 LEU A N 1
ATOM 636 C CA . LEU A 1 83 ? -13.254 -19.525 -4.112 1.00 61.00 83 LEU A CA 1
ATOM 637 C C . LEU A 1 83 ? -13.114 -19.557 -2.583 1.00 61.00 83 LEU A C 1
ATOM 639 O O . LEU A 1 83 ? -12.944 -20.629 -2.013 1.00 61.00 83 LEU A O 1
ATOM 643 N N . GLY A 1 84 ? -13.350 -18.443 -1.888 1.00 51.72 84 GLY A N 1
ATOM 644 C CA . GLY A 1 84 ? -13.318 -18.377 -0.420 1.00 51.72 84 GLY A CA 1
ATOM 645 C C . GLY A 1 84 ? -14.416 -19.174 0.309 1.00 51.72 84 GLY A C 1
ATOM 646 O O . GLY A 1 84 ? -14.415 -19.243 1.540 1.00 51.72 84 GLY A O 1
ATOM 647 N N . LYS A 1 85 ? -15.394 -19.763 -0.399 1.00 55.72 85 LYS A N 1
ATOM 648 C CA . LYS A 1 85 ? -16.337 -20.758 0.160 1.00 55.72 85 LYS A CA 1
ATOM 649 C C . LYS A 1 85 ? -15.815 -22.188 0.039 1.00 55.72 85 LYS A C 1
ATOM 651 O O . LYS A 1 85 ? -16.133 -23.002 0.901 1.00 55.72 85 LYS A O 1
ATOM 656 N N . TYR A 1 86 ? -15.041 -22.488 -1.002 1.00 48.69 86 TYR A N 1
ATOM 657 C CA . TYR A 1 86 ? -14.427 -23.805 -1.194 1.00 48.69 86 TYR A CA 1
ATOM 658 C C . TYR A 1 86 ? -13.164 -23.994 -0.357 1.00 48.69 86 TYR A C 1
ATOM 660 O O . TYR A 1 86 ? -12.736 -25.126 -0.147 1.00 48.69 86 TYR A O 1
ATOM 668 N N . ILE A 1 87 ? -12.587 -22.905 0.152 1.00 42.31 87 ILE A N 1
ATOM 669 C CA . ILE A 1 87 ? -11.299 -22.941 0.824 1.00 42.31 87 ILE A CA 1
ATOM 670 C C . ILE A 1 87 ? -11.409 -22.305 2.215 1.00 42.31 87 ILE A C 1
ATOM 672 O O . ILE A 1 87 ? -12.010 -21.246 2.394 1.00 42.31 87 ILE A O 1
ATOM 676 N N . LYS A 1 88 ? -10.874 -22.989 3.235 1.00 34.50 88 LYS A N 1
ATOM 677 C CA . LYS A 1 88 ? -10.887 -22.530 4.631 1.00 34.50 88 LYS A CA 1
ATOM 678 C C . LYS A 1 88 ? -9.902 -21.376 4.814 1.00 34.50 88 LYS A C 1
ATOM 680 O O . LYS A 1 88 ? -8.787 -21.576 5.277 1.00 34.50 88 LYS A O 1
ATOM 685 N N . GLY A 1 89 ? -10.365 -20.171 4.508 1.00 29.33 89 GLY A N 1
ATOM 686 C CA . GLY A 1 89 ? -9.732 -18.923 4.905 1.00 29.33 89 GLY A CA 1
ATOM 687 C C . GLY A 1 89 ? -10.363 -17.683 4.251 1.00 29.33 89 GLY A C 1
ATOM 688 O O . GLY A 1 89 ? -11.009 -17.883 3.233 1.00 29.33 89 GLY A O 1
ATOM 689 N N . LYS A 1 90 ? -10.231 -16.440 4.808 1.00 30.67 90 LYS A N 1
ATOM 690 C CA . LYS A 1 90 ? -10.612 -15.098 4.207 1.00 30.67 90 LYS A CA 1
ATOM 691 C C . LYS A 1 90 ? -9.475 -14.002 4.333 1.00 30.67 90 LYS A C 1
ATOM 693 O O . LYS A 1 90 ? -8.630 -14.281 5.165 1.00 30.67 90 LYS A O 1
ATOM 698 N N . LEU A 1 91 ? -9.346 -12.912 3.514 1.00 36.97 91 LEU A N 1
ATOM 699 C CA . LEU A 1 91 ? -8.284 -11.833 3.490 1.00 36.97 91 LEU A CA 1
ATOM 700 C C . LEU A 1 91 ? -8.552 -10.484 2.780 1.00 36.97 91 LEU A C 1
ATOM 702 O O . LEU A 1 91 ? -8.817 -10.527 1.598 1.00 36.97 91 LEU A O 1
ATOM 706 N N . MET A 1 92 ? -8.203 -9.304 3.309 1.00 43.19 92 MET A N 1
ATOM 707 C CA . MET A 1 92 ? -8.069 -8.053 2.519 1.00 43.19 92 MET A CA 1
ATOM 708 C C . MET A 1 92 ? -6.664 -7.520 2.265 1.00 43.19 92 MET A C 1
ATOM 710 O O . MET A 1 92 ? -5.900 -7.341 3.214 1.00 43.19 92 MET A O 1
ATOM 714 N N . MET A 1 93 ? -6.459 -6.998 1.049 1.00 43.94 93 MET A N 1
ATOM 715 C CA . MET A 1 93 ? -5.489 -5.941 0.723 1.00 43.94 93 MET A CA 1
ATOM 716 C C . MET A 1 93 ? -5.799 -5.310 -0.649 1.00 43.94 93 MET A C 1
ATOM 718 O O . MET A 1 93 ? -6.599 -5.869 -1.391 1.00 43.94 93 MET A O 1
ATOM 722 N N . ASP A 1 94 ? -5.190 -4.164 -0.966 1.00 51.72 94 ASP A N 1
ATOM 723 C CA . ASP A 1 94 ? -5.123 -3.569 -2.315 1.00 51.72 94 ASP A CA 1
ATOM 724 C C . ASP A 1 94 ? -6.466 -3.253 -3.004 1.00 51.72 94 ASP A C 1
ATOM 726 O O . ASP A 1 94 ? -6.776 -3.743 -4.085 1.00 51.72 94 ASP A O 1
ATOM 730 N N . VAL A 1 95 ? -7.322 -2.437 -2.370 1.00 54.53 95 VAL A N 1
ATOM 731 C CA . VAL A 1 95 ? -8.654 -2.070 -2.916 1.00 54.53 95 VAL A CA 1
ATOM 732 C C . VAL A 1 95 ? -8.862 -0.579 -3.105 1.00 54.53 95 VAL A C 1
ATOM 734 O O . VAL A 1 95 ? -9.659 -0.165 -3.954 1.00 54.53 95 VAL A O 1
ATOM 737 N N . ILE A 1 96 ? -8.186 0.265 -2.329 1.00 50.88 96 ILE A N 1
ATOM 738 C CA . ILE A 1 96 ? -8.488 1.700 -2.350 1.00 50.88 96 ILE A CA 1
ATOM 739 C C . ILE A 1 96 ? -8.053 2.358 -3.663 1.00 50.88 96 ILE A C 1
ATOM 741 O O . ILE A 1 96 ? -8.726 3.266 -4.154 1.00 50.88 96 ILE A O 1
ATOM 745 N N . GLU A 1 97 ? -7.001 1.822 -4.266 1.00 53.06 97 GLU A N 1
ATOM 746 C CA . GLU A 1 97 ? -6.460 2.136 -5.582 1.00 53.06 97 GLU A CA 1
ATOM 747 C C . GLU A 1 97 ? -7.404 1.738 -6.729 1.00 53.06 97 GLU A C 1
ATOM 749 O O . GLU A 1 97 ? -7.314 2.292 -7.826 1.00 53.06 97 GLU A O 1
ATOM 754 N N . HIS A 1 98 ? -8.384 0.867 -6.467 1.00 56.16 98 HIS A N 1
ATOM 755 C CA . HIS A 1 98 ? -9.423 0.461 -7.419 1.00 56.16 98 HIS A CA 1
ATOM 756 C C . HIS A 1 98 ? -10.774 1.153 -7.182 1.00 56.16 98 HIS A C 1
ATOM 758 O O . HIS A 1 98 ? -11.715 0.989 -7.965 1.00 56.16 98 HIS A O 1
ATOM 764 N N . LEU A 1 99 ? -10.906 1.948 -6.114 1.00 56.72 99 LEU A N 1
ATOM 765 C CA . LEU A 1 99 ? -12.121 2.704 -5.828 1.00 56.72 99 LEU A CA 1
ATOM 766 C C . LEU A 1 99 ? -12.031 4.115 -6.415 1.00 56.72 99 LEU A C 1
ATOM 768 O O . LEU A 1 99 ? -11.094 4.845 -6.109 1.00 56.72 99 LEU A O 1
ATOM 772 N N . PRO A 1 100 ? -13.054 4.594 -7.149 1.00 68.62 100 PRO A N 1
ATOM 773 C CA . PRO A 1 100 ? -13.160 6.015 -7.456 1.00 68.62 100 PRO A CA 1
ATOM 774 C C . PRO A 1 100 ? -13.131 6.842 -6.165 1.00 68.62 100 PRO A C 1
ATOM 776 O O . PRO A 1 100 ? -13.762 6.449 -5.182 1.00 68.62 100 PRO A O 1
ATOM 779 N N . GLN A 1 101 ? -12.507 8.022 -6.180 1.00 70.56 101 GLN A N 1
ATOM 780 C CA . GLN A 1 101 ? -12.287 8.848 -4.981 1.00 70.56 101 GLN A CA 1
ATOM 781 C C . GLN A 1 101 ? -13.534 9.033 -4.093 1.00 70.56 101 GLN A C 1
ATOM 783 O O . GLN A 1 101 ? -13.458 8.919 -2.873 1.00 70.56 101 GLN A O 1
ATOM 788 N N . ARG A 1 102 ? -14.718 9.249 -4.686 1.00 68.50 102 ARG A N 1
ATOM 789 C CA . ARG A 1 102 ? -15.982 9.365 -3.928 1.00 68.50 102 ARG A CA 1
ATOM 790 C C . ARG A 1 102 ? -16.379 8.072 -3.208 1.00 68.50 102 ARG A C 1
ATOM 792 O O . ARG A 1 102 ? -16.969 8.134 -2.135 1.00 68.50 102 ARG A O 1
ATOM 799 N N . LYS A 1 103 ? -16.116 6.907 -3.809 1.00 71.38 103 LYS A N 1
ATOM 800 C CA . LYS A 1 103 ? -16.358 5.606 -3.172 1.00 71.38 103 LYS A CA 1
ATOM 801 C C . LYS A 1 103 ? -15.320 5.342 -2.089 1.00 71.38 103 LYS A C 1
ATOM 803 O O . LYS A 1 103 ? -15.717 4.896 -1.025 1.00 71.38 103 LYS A O 1
ATOM 808 N N . LEU A 1 104 ? -14.053 5.694 -2.319 1.00 71.38 104 LEU A N 1
ATOM 809 C CA . LEU A 1 104 ? -13.007 5.612 -1.297 1.00 71.38 104 LEU A CA 1
ATOM 810 C C . LEU A 1 104 ? -13.391 6.403 -0.038 1.00 71.38 104 LEU A C 1
ATOM 812 O O . LEU A 1 104 ? -13.403 5.852 1.060 1.00 71.38 104 LEU A O 1
ATOM 816 N N . GLU A 1 105 ? -13.782 7.669 -0.204 1.00 74.75 105 GLU A N 1
ATOM 817 C CA . GLU A 1 105 ? -14.235 8.523 0.901 1.00 74.75 105 GLU A CA 1
ATOM 818 C C . GLU A 1 105 ? -15.393 7.893 1.682 1.00 74.75 105 GLU A C 1
ATOM 820 O O . GLU A 1 105 ? -15.347 7.842 2.910 1.00 74.75 105 GLU A O 1
ATOM 825 N N . LYS A 1 106 ? -16.404 7.372 0.975 1.00 71.88 106 LYS A N 1
ATOM 826 C CA . LYS A 1 106 ? -17.544 6.684 1.595 1.00 71.88 106 LYS A CA 1
ATOM 827 C C . LYS A 1 106 ? -17.118 5.416 2.333 1.00 71.88 106 LYS A C 1
ATOM 829 O O . LYS A 1 106 ? -17.546 5.220 3.463 1.00 71.88 106 LYS A O 1
ATOM 834 N N . SER A 1 107 ? -16.269 4.584 1.734 1.00 69.50 107 SER A N 1
ATOM 835 C CA . SER A 1 107 ? -15.800 3.336 2.344 1.00 69.50 107 SER A CA 1
ATOM 836 C C . SER A 1 107 ? -15.028 3.593 3.636 1.00 69.50 107 SER A C 1
ATOM 838 O O . SER A 1 107 ? -15.305 2.955 4.648 1.00 69.50 107 SER A O 1
ATOM 840 N N . VAL A 1 108 ? -14.107 4.564 3.635 1.00 66.25 108 VAL A N 1
ATOM 841 C CA . VAL A 1 108 ? -13.333 4.919 4.837 1.00 66.25 108 VAL A CA 1
ATOM 842 C C . VAL A 1 108 ? -14.231 5.548 5.904 1.00 66.25 108 VAL A C 1
ATOM 844 O O . VAL A 1 108 ? -14.106 5.206 7.081 1.00 66.25 108 VAL A O 1
ATOM 847 N N . ALA A 1 109 ? -15.167 6.420 5.515 1.00 70.38 109 ALA A N 1
ATOM 848 C CA . ALA A 1 109 ? -16.131 7.010 6.442 1.00 70.38 109 ALA A CA 1
ATOM 849 C C . ALA A 1 109 ? -17.030 5.947 7.097 1.00 70.38 109 ALA A C 1
ATOM 851 O O . ALA A 1 109 ? -17.209 5.963 8.315 1.00 70.38 109 ALA A O 1
ATOM 852 N N . GLU A 1 110 ? -17.547 4.993 6.321 1.00 71.06 110 GLU A N 1
ATOM 853 C CA . GLU A 1 110 ? -18.381 3.908 6.842 1.00 71.06 110 GLU A CA 1
ATOM 854 C C . GLU A 1 110 ? -17.590 2.935 7.717 1.00 71.06 110 GLU A C 1
ATOM 856 O O . GLU A 1 110 ? -18.060 2.577 8.799 1.00 71.06 110 GLU A O 1
ATOM 861 N N . ALA A 1 111 ? -16.365 2.570 7.321 1.00 64.12 111 ALA A N 1
ATOM 862 C CA . ALA A 1 111 ? -15.479 1.768 8.162 1.00 64.12 111 ALA A CA 1
ATOM 863 C C . ALA A 1 111 ? -15.250 2.456 9.517 1.00 64.12 111 ALA A C 1
ATOM 865 O O . ALA A 1 111 ? -15.432 1.843 10.572 1.00 64.12 111 ALA A O 1
ATOM 866 N N . TYR A 1 112 ? -14.951 3.759 9.506 1.00 68.19 112 TYR A N 1
ATOM 867 C CA . TYR A 1 112 ? -14.810 4.543 10.729 1.00 68.19 112 TYR A CA 1
ATOM 868 C C . TYR A 1 112 ? -16.103 4.610 11.546 1.00 68.19 112 TYR A C 1
ATOM 870 O O . TYR A 1 112 ? -16.055 4.486 12.770 1.00 68.19 112 TYR A O 1
ATOM 878 N N . ARG A 1 113 ? -17.269 4.770 10.910 1.00 75.69 113 ARG A N 1
ATOM 879 C CA . ARG A 1 113 ? -18.570 4.830 11.593 1.00 75.69 113 ARG A CA 1
ATOM 880 C C . ARG A 1 113 ? -18.897 3.520 12.317 1.00 75.69 113 ARG A C 1
ATOM 882 O O . ARG A 1 113 ? -19.299 3.574 13.479 1.00 75.69 113 ARG A O 1
ATOM 889 N N . VAL A 1 114 ? -18.694 2.375 11.661 1.00 68.75 114 VAL A N 1
ATOM 890 C CA . VAL A 1 114 ? -19.089 1.038 12.152 1.00 68.75 114 VAL A CA 1
ATOM 891 C C . VAL A 1 114 ? -18.144 0.490 13.221 1.00 68.75 114 VAL A C 1
ATOM 893 O O . VAL A 1 114 ? -18.588 -0.214 14.133 1.00 68.75 114 VAL A O 1
ATOM 896 N N . VAL A 1 115 ? -16.848 0.808 13.148 1.00 60.03 115 VAL A N 1
ATOM 897 C CA . VAL A 1 115 ? -15.892 0.396 14.185 1.00 60.03 115 VAL A CA 1
ATOM 898 C C . VAL A 1 115 ? -16.303 0.998 15.531 1.00 60.03 115 VAL A C 1
ATOM 900 O O . VAL A 1 115 ? -16.711 2.153 15.607 1.00 60.03 115 VAL A O 1
ATOM 903 N N . LYS A 1 116 ? -16.252 0.215 16.611 1.00 67.00 116 LYS A N 1
ATOM 904 C CA . LYS A 1 116 ? -16.595 0.697 17.961 1.00 67.00 116 LYS A CA 1
ATOM 905 C C . LYS A 1 116 ? -15.452 1.538 18.555 1.00 67.00 116 LYS A C 1
ATOM 907 O O . LYS A 1 116 ? -14.306 1.329 18.153 1.00 67.00 116 LYS A O 1
ATOM 912 N N . PRO A 1 117 ? -15.726 2.443 19.514 1.00 74.62 117 PRO A N 1
ATOM 913 C CA . PRO A 1 117 ? -14.681 3.054 20.340 1.00 74.62 117 PRO A CA 1
ATOM 914 C C . PRO A 1 117 ? -13.715 1.999 20.904 1.00 74.62 117 PRO A C 1
ATOM 916 O O . PRO A 1 117 ? -14.135 0.898 21.270 1.00 74.62 117 PRO A O 1
ATOM 919 N N . GLY A 1 118 ? -12.416 2.298 20.896 1.00 66.69 118 GLY A N 1
ATOM 920 C CA . GLY A 1 118 ? -11.333 1.358 21.215 1.00 66.69 118 GLY A CA 1
ATOM 921 C C . GLY A 1 118 ? -10.962 0.383 20.087 1.00 66.69 118 GLY A C 1
ATOM 922 O O . GLY A 1 118 ? -10.051 -0.429 20.250 1.00 66.69 118 GLY A O 1
ATOM 923 N N . GLY A 1 119 ? -11.655 0.434 18.946 1.00 65.81 119 GLY A N 1
ATOM 924 C CA . GLY A 1 119 ? -11.338 -0.348 17.753 1.00 65.81 119 GLY A CA 1
ATOM 925 C C . GLY A 1 119 ? -10.245 0.287 16.887 1.00 65.81 119 GLY A C 1
ATOM 926 O O . GLY A 1 119 ? -9.992 1.492 16.949 1.00 65.81 119 GLY A O 1
ATOM 927 N N . ARG A 1 120 ? -9.607 -0.534 16.049 1.00 74.12 120 ARG A N 1
ATOM 928 C CA . ARG A 1 120 ? -8.524 -0.129 15.145 1.00 74.12 120 ARG A CA 1
ATOM 929 C C . ARG A 1 120 ? -8.894 -0.431 13.696 1.00 74.12 120 ARG A C 1
ATOM 931 O O . ARG A 1 120 ? -9.454 -1.487 13.419 1.00 74.12 120 ARG A O 1
ATOM 938 N N . ILE A 1 121 ? -8.558 0.487 12.797 1.00 74.12 121 ILE A N 1
ATOM 939 C CA . ILE A 1 121 ? -8.639 0.313 11.343 1.00 74.12 121 ILE A CA 1
ATOM 940 C C . ILE A 1 121 ? -7.219 0.400 10.797 1.00 74.12 121 ILE A C 1
ATOM 942 O O . ILE A 1 121 ? -6.483 1.325 11.144 1.00 74.12 121 ILE A O 1
ATOM 946 N N . ILE A 1 122 ? -6.853 -0.565 9.960 1.00 76.12 122 ILE A N 1
ATOM 947 C CA . ILE A 1 122 ? -5.582 -0.611 9.240 1.00 76.12 122 ILE A CA 1
ATOM 948 C C . ILE A 1 122 ? -5.931 -0.612 7.757 1.00 76.12 122 ILE A C 1
ATOM 950 O O . ILE A 1 122 ? -6.768 -1.402 7.327 1.00 76.12 122 ILE A O 1
ATOM 954 N N . ILE A 1 123 ? -5.335 0.300 7.002 1.00 78.12 123 ILE A N 1
ATOM 955 C CA . ILE A 1 123 ? -5.508 0.403 5.553 1.00 78.12 123 ILE A CA 1
ATOM 956 C C . ILE A 1 123 ? -4.117 0.343 4.944 1.00 78.12 123 ILE A C 1
ATOM 958 O O . ILE A 1 123 ? -3.232 1.079 5.374 1.00 78.12 123 ILE A O 1
ATOM 962 N N . HIS A 1 124 ? -3.933 -0.514 3.953 1.00 82.88 124 HIS A N 1
ATOM 963 C CA . HIS A 1 124 ? -2.724 -0.572 3.140 1.00 82.88 124 HIS A CA 1
ATOM 964 C C . HIS A 1 124 ? -3.093 -0.287 1.687 1.00 82.88 124 HIS A C 1
ATOM 966 O O . HIS A 1 124 ? -4.230 -0.531 1.276 1.00 82.88 124 HIS A O 1
ATOM 972 N N . THR A 1 125 ? -2.171 0.344 0.969 1.00 81.50 125 THR A N 1
ATOM 973 C CA . THR A 1 125 ? -2.312 0.628 -0.456 1.00 81.50 125 THR A CA 1
ATOM 974 C C . THR A 1 125 ? -0.949 0.724 -1.107 1.00 81.50 125 THR A C 1
ATOM 976 O O . THR A 1 125 ? 0.012 1.241 -0.517 1.00 81.50 125 THR A O 1
ATOM 979 N N . ILE A 1 126 ? -0.917 0.278 -2.351 1.00 82.25 126 ILE A N 1
ATOM 980 C CA . ILE A 1 126 ? 0.215 0.325 -3.256 1.00 82.25 126 ILE A CA 1
ATOM 981 C C . ILE A 1 126 ? -0.338 0.639 -4.659 1.00 82.25 126 ILE A C 1
ATOM 983 O O . ILE A 1 126 ? -1.516 0.431 -4.942 1.00 82.25 126 ILE A O 1
ATOM 987 N N . PRO A 1 127 ? 0.468 1.171 -5.577 1.00 81.44 127 PRO A N 1
ATOM 988 C CA . PRO A 1 127 ? 1.730 1.861 -5.373 1.00 81.44 127 PRO A CA 1
ATOM 989 C C . PRO A 1 127 ? 1.552 3.344 -5.038 1.00 81.44 127 PRO A C 1
ATOM 991 O O . PRO A 1 127 ? 0.506 3.953 -5.276 1.00 81.44 127 PRO A O 1
ATOM 994 N N . ASN A 1 128 ? 2.620 3.961 -4.525 1.00 89.00 128 ASN A N 1
ATOM 995 C CA . ASN A 1 128 ? 2.682 5.407 -4.341 1.00 89.00 128 ASN A CA 1
ATOM 996 C C . ASN A 1 128 ? 2.560 6.143 -5.681 1.00 89.00 128 ASN A C 1
ATOM 998 O O . ASN A 1 128 ? 3.478 6.124 -6.504 1.00 89.00 128 ASN A O 1
ATOM 1002 N N . ALA A 1 129 ? 1.468 6.889 -5.838 1.00 86.69 129 ALA A N 1
ATOM 1003 C CA . ALA A 1 129 ? 1.152 7.663 -7.031 1.00 86.69 129 ALA A CA 1
ATOM 1004 C C . ALA A 1 129 ? 2.267 8.638 -7.440 1.00 86.69 129 ALA A C 1
ATOM 1006 O O . ALA A 1 129 ? 2.472 8.883 -8.627 1.00 86.69 129 ALA A O 1
ATOM 1007 N N . LEU A 1 130 ? 3.001 9.220 -6.483 1.00 86.12 130 LEU A N 1
ATOM 1008 C CA . LEU A 1 130 ? 4.113 10.119 -6.814 1.00 86.12 130 LEU A CA 1
ATOM 1009 C C . LEU A 1 130 ? 5.263 9.360 -7.476 1.00 86.12 130 LEU A C 1
ATOM 1011 O O . LEU A 1 130 ? 5.843 9.857 -8.445 1.00 86.12 130 LEU A O 1
ATOM 1015 N N . PHE A 1 131 ? 5.556 8.153 -6.995 1.00 86.88 131 PHE A N 1
ATOM 1016 C CA . PHE A 1 131 ? 6.586 7.292 -7.560 1.00 86.88 131 PHE A CA 1
ATOM 1017 C C . PHE A 1 131 ? 6.189 6.835 -8.965 1.00 86.88 131 PHE A C 1
ATOM 1019 O O . PHE A 1 131 ? 6.927 7.048 -9.931 1.00 86.88 131 PHE A O 1
ATOM 1026 N N . THR A 1 132 ? 4.998 6.247 -9.100 1.00 81.38 132 THR A N 1
ATOM 1027 C CA . THR A 1 132 ? 4.522 5.665 -10.363 1.00 81.38 132 THR A CA 1
ATOM 1028 C C . THR A 1 132 ? 4.329 6.703 -11.446 1.00 81.38 132 THR A C 1
ATOM 1030 O O . THR A 1 132 ? 4.792 6.504 -12.569 1.00 81.38 132 THR A O 1
ATOM 1033 N N . GLN A 1 133 ? 3.712 7.845 -11.133 1.00 83.31 133 GLN A N 1
ATOM 1034 C CA . GLN A 1 133 ? 3.499 8.901 -12.121 1.00 83.31 133 GLN A CA 1
ATOM 1035 C C . GLN A 1 133 ? 4.819 9.503 -12.593 1.00 83.31 133 GLN A C 1
ATOM 1037 O O . GLN A 1 133 ? 4.942 9.859 -13.767 1.00 83.31 133 GLN A O 1
ATOM 1042 N N . THR A 1 134 ? 5.811 9.611 -11.708 1.00 82.56 134 THR A N 1
ATOM 1043 C CA . THR A 1 134 ? 7.151 10.075 -12.085 1.00 82.56 134 THR A CA 1
ATOM 1044 C C . THR A 1 134 ? 7.837 9.051 -12.984 1.00 82.56 134 THR A C 1
ATOM 1046 O O . THR A 1 134 ? 8.301 9.416 -14.064 1.00 82.56 134 THR A O 1
ATOM 1049 N N . GLY A 1 135 ? 7.812 7.768 -12.610 1.00 80.38 135 GLY A N 1
ATOM 1050 C CA . GLY A 1 135 ? 8.331 6.676 -13.436 1.00 80.38 135 GLY A CA 1
ATOM 1051 C C . GLY A 1 135 ? 7.695 6.641 -14.828 1.00 80.38 135 GLY A C 1
ATOM 1052 O O . GLY A 1 135 ? 8.407 6.602 -15.830 1.00 80.38 135 GLY A O 1
ATOM 1053 N N . TYR A 1 136 ? 6.368 6.770 -14.910 1.00 80.31 136 TYR A N 1
ATOM 1054 C CA . TYR A 1 136 ? 5.648 6.829 -16.181 1.00 80.31 136 TYR A CA 1
ATOM 1055 C C . TYR A 1 136 ? 6.035 8.047 -17.028 1.00 80.31 136 TYR A C 1
ATOM 1057 O O . TYR A 1 136 ? 6.262 7.912 -18.230 1.00 80.31 136 TYR A O 1
ATOM 1065 N N . LYS A 1 137 ? 6.146 9.241 -16.427 1.00 84.12 137 LYS A N 1
ATOM 1066 C CA . LYS A 1 137 ? 6.581 10.453 -17.146 1.00 84.12 137 LYS A CA 1
ATOM 1067 C C . LYS A 1 137 ? 7.976 10.278 -17.739 1.00 84.12 137 LYS A C 1
ATOM 1069 O O . LYS A 1 137 ? 8.171 10.598 -18.909 1.00 84.12 137 LYS A O 1
ATOM 1074 N N . LEU A 1 138 ? 8.916 9.737 -16.965 1.00 83.00 138 LEU A N 1
ATOM 1075 C CA . LEU A 1 138 ? 10.269 9.450 -17.441 1.00 83.00 138 LEU A CA 1
ATOM 1076 C C . LEU A 1 138 ? 10.241 8.413 -18.565 1.00 83.00 138 LEU A C 1
ATOM 1078 O O . LEU A 1 138 ? 10.845 8.627 -19.612 1.00 83.00 138 LEU A O 1
ATOM 1082 N N . ALA A 1 139 ? 9.470 7.337 -18.408 1.00 79.00 139 ALA A N 1
ATOM 1083 C CA . ALA A 1 139 ? 9.356 6.318 -19.441 1.00 79.00 139 ALA A CA 1
ATOM 1084 C C . ALA A 1 139 ? 8.741 6.853 -20.742 1.00 79.00 139 ALA A C 1
ATOM 1086 O O . ALA A 1 139 ? 9.169 6.490 -21.835 1.00 79.00 139 ALA A O 1
ATOM 1087 N N . LYS A 1 140 ? 7.775 7.768 -20.643 1.00 83.38 140 LYS A N 1
ATOM 1088 C CA . LYS A 1 140 ? 7.212 8.456 -21.805 1.00 83.38 140 LYS A CA 1
ATOM 1089 C C . LYS A 1 140 ? 8.252 9.331 -22.511 1.00 83.38 140 LYS A C 1
ATOM 1091 O O . LYS A 1 140 ? 8.316 9.300 -23.734 1.00 83.38 140 LYS A O 1
ATOM 1096 N N . ILE A 1 141 ? 9.051 10.091 -21.758 1.00 85.44 141 ILE A N 1
ATOM 1097 C CA . ILE A 1 141 ? 10.068 11.006 -22.305 1.00 85.44 141 ILE A CA 1
ATOM 1098 C C . ILE A 1 141 ? 11.213 10.232 -22.966 1.00 85.44 141 ILE A C 1
ATOM 1100 O O . ILE A 1 141 ? 11.578 10.536 -24.096 1.00 85.44 141 ILE A O 1
ATOM 1104 N N . PHE A 1 142 ? 11.766 9.232 -22.280 1.00 81.06 142 PHE A N 1
ATOM 1105 C CA . PHE A 1 142 ? 12.983 8.547 -22.726 1.00 81.06 142 PHE A CA 1
ATOM 1106 C C . PHE A 1 142 ? 12.722 7.328 -23.613 1.00 81.06 142 PHE A C 1
ATOM 1108 O O . PHE A 1 142 ? 13.584 6.959 -24.406 1.00 81.06 142 PHE A O 1
ATOM 1115 N N . PHE A 1 143 ? 11.549 6.700 -23.497 1.00 79.31 143 PHE A N 1
ATOM 1116 C CA . PHE A 1 143 ? 11.242 5.443 -24.187 1.00 79.31 143 PHE A CA 1
ATOM 1117 C C . PHE A 1 143 ? 9.976 5.508 -25.054 1.00 79.31 143 PHE A C 1
ATOM 1119 O O . PHE A 1 143 ? 9.586 4.497 -25.630 1.00 79.31 143 PHE A O 1
ATOM 1126 N N . GLY A 1 144 ? 9.310 6.666 -25.157 1.00 79.00 144 GLY A N 1
ATOM 1127 C CA . GLY A 1 144 ? 8.119 6.830 -26.005 1.00 79.00 144 GLY A CA 1
ATOM 1128 C C . GLY A 1 144 ? 6.912 5.990 -25.566 1.00 79.00 144 GLY A C 1
ATOM 1129 O O . GLY A 1 144 ? 6.002 5.736 -26.354 1.00 79.00 144 GLY A O 1
ATOM 1130 N N . VAL A 1 145 ? 6.899 5.536 -24.312 1.00 77.19 145 VAL A N 1
ATOM 1131 C CA . VAL A 1 145 ? 5.870 4.643 -23.765 1.00 77.19 145 VAL A CA 1
ATOM 1132 C C . VAL A 1 145 ? 4.543 5.389 -23.644 1.00 77.19 145 VAL A C 1
ATOM 1134 O O . VAL A 1 145 ? 4.479 6.503 -23.121 1.00 77.19 145 VAL A O 1
ATOM 1137 N N . THR A 1 146 ? 3.462 4.769 -24.120 1.00 74.81 146 THR A N 1
ATOM 1138 C CA . THR A 1 146 ? 2.119 5.383 -24.159 1.00 74.81 146 THR A CA 1
ATOM 1139 C C . THR A 1 146 ? 1.108 4.700 -23.246 1.00 74.81 146 THR A C 1
ATOM 1141 O O . THR A 1 146 ? 0.043 5.264 -22.991 1.00 74.81 146 THR A O 1
ATOM 1144 N N . LYS A 1 147 ? 1.411 3.491 -22.756 1.00 71.31 147 LYS A N 1
ATOM 1145 C CA . LYS A 1 147 ? 0.570 2.746 -21.814 1.00 71.31 147 LYS A CA 1
ATOM 1146 C C . LYS A 1 147 ? 1.424 2.209 -20.673 1.00 71.31 147 LYS A C 1
ATOM 1148 O O . LYS A 1 147 ? 2.515 1.700 -20.899 1.00 71.31 147 LYS A O 1
ATOM 1153 N N . TRP A 1 148 ? 0.896 2.294 -19.458 1.00 68.81 148 TRP A N 1
ATOM 1154 C CA . TRP A 1 148 ? 1.553 1.812 -18.249 1.00 68.81 148 TRP A CA 1
ATOM 1155 C C . TRP A 1 148 ? 0.615 0.882 -17.487 1.00 68.81 148 TRP A C 1
ATOM 1157 O O . TRP A 1 148 ? -0.568 1.186 -17.344 1.00 68.81 148 TRP A O 1
ATOM 1167 N N . ASN A 1 149 ? 1.137 -0.258 -17.036 1.00 60.19 149 ASN A N 1
ATOM 1168 C CA . ASN A 1 149 ? 0.329 -1.352 -16.491 1.00 60.19 149 ASN A CA 1
ATOM 1169 C C . ASN A 1 149 ? -0.462 -0.942 -15.240 1.00 60.19 149 ASN A C 1
ATOM 1171 O O . ASN A 1 149 ? -1.655 -1.221 -15.166 1.00 60.19 149 ASN A O 1
ATOM 1175 N N . SER A 1 150 ? 0.143 -0.174 -14.325 1.00 56.12 150 SER A N 1
ATOM 1176 C CA . SER A 1 150 ? -0.556 0.287 -13.115 1.00 56.12 150 SER A CA 1
ATOM 1177 C C . SER A 1 150 ? -1.807 1.116 -13.437 1.00 56.12 150 SER A C 1
ATOM 1179 O O . SER A 1 150 ? -2.818 0.992 -12.763 1.00 56.12 150 SER A O 1
ATOM 1181 N N . SER A 1 151 ? -1.812 1.863 -14.548 1.00 54.59 151 SER A N 1
ATOM 1182 C CA . SER A 1 151 ? -2.954 2.683 -14.979 1.00 54.59 151 SER A CA 1
ATOM 1183 C C . SER A 1 151 ? -4.135 1.875 -15.526 1.00 54.59 151 SER A C 1
ATOM 1185 O O . SER A 1 151 ? -5.215 2.432 -15.735 1.00 54.59 151 SER A O 1
ATOM 1187 N N . VAL A 1 152 ? -3.921 0.594 -15.841 1.00 53.31 152 VAL A N 1
ATOM 1188 C CA . VAL A 1 152 ? -4.962 -0.317 -16.337 1.00 53.31 152 VAL A CA 1
ATOM 1189 C C . VAL A 1 152 ? -5.752 -0.911 -15.170 1.00 53.31 152 VAL A C 1
ATOM 1191 O O . VAL A 1 152 ? -6.961 -1.099 -15.299 1.00 53.31 152 VAL A O 1
ATOM 1194 N N . TYR A 1 153 ? -5.090 -1.127 -14.030 1.00 54.25 153 TYR A N 1
ATOM 1195 C CA . TYR A 1 153 ? -5.665 -1.772 -12.851 1.00 54.25 153 TYR A CA 1
ATOM 1196 C C . TYR A 1 153 ? -6.023 -0.764 -11.750 1.00 54.25 153 TYR A C 1
ATOM 1198 O O . TYR A 1 153 ? -7.145 -0.787 -11.244 1.00 54.25 153 TYR A O 1
ATOM 1206 N N . HIS A 1 154 ? -5.137 0.184 -11.438 1.00 63.84 154 HIS A N 1
ATOM 1207 C CA . HIS A 1 154 ? -5.315 1.187 -10.387 1.00 63.84 154 HIS A CA 1
ATOM 1208 C C . HIS A 1 154 ? -5.921 2.473 -10.955 1.00 63.84 154 HIS A C 1
ATOM 1210 O O . HIS A 1 154 ? -5.267 3.278 -11.620 1.00 63.84 154 HIS A O 1
ATOM 1216 N N . ILE A 1 155 ? -7.207 2.691 -10.683 1.00 65.88 155 ILE A N 1
ATOM 1217 C CA . ILE A 1 155 ? -7.934 3.883 -11.143 1.00 65.88 155 ILE A CA 1
ATOM 1218 C C . ILE A 1 155 ? -7.797 5.081 -10.189 1.00 65.88 155 ILE A C 1
ATOM 1220 O O . ILE A 1 155 ? -8.216 6.185 -10.544 1.00 65.88 155 ILE A O 1
ATOM 1224 N N . ASN A 1 156 ? -7.259 4.873 -8.983 1.00 71.06 156 ASN A N 1
ATOM 1225 C CA . ASN A 1 156 ? -7.151 5.878 -7.926 1.00 71.06 156 ASN A CA 1
ATOM 1226 C C . ASN A 1 156 ? -5.915 5.668 -7.029 1.00 71.06 156 ASN A C 1
ATOM 1228 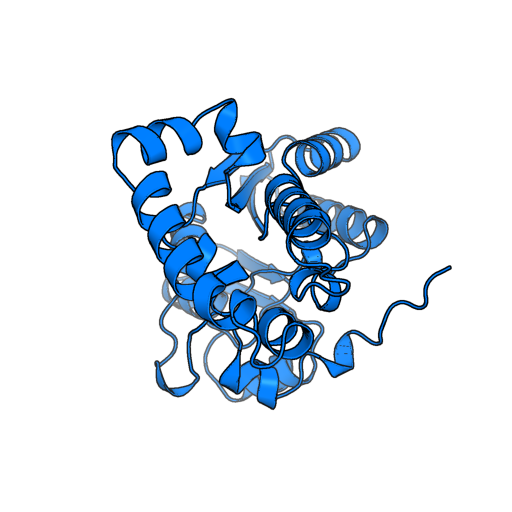O O . ASN A 1 156 ? -6.034 5.616 -5.802 1.00 71.06 156 ASN A O 1
ATOM 1232 N N . GLU A 1 157 ? -4.733 5.548 -7.638 1.00 81.50 157 GLU A N 1
ATOM 1233 C CA . GLU A 1 157 ? -3.454 5.497 -6.914 1.00 81.50 157 GLU A CA 1
ATOM 1234 C C . GLU A 1 157 ? -3.332 6.673 -5.930 1.00 81.50 157 GLU A C 1
ATOM 1236 O O . GLU A 1 157 ? -3.648 7.824 -6.255 1.00 81.50 157 GLU A O 1
ATOM 1241 N N . GLN A 1 158 ? -2.870 6.388 -4.714 1.00 86.69 158 GLN A N 1
ATOM 1242 C CA . GLN A 1 158 ? -2.795 7.369 -3.634 1.00 86.69 158 GLN A CA 1
ATOM 1243 C C . GLN A 1 158 ? -1.368 7.887 -3.431 1.00 86.69 158 GLN A C 1
ATOM 1245 O O . GLN A 1 158 ? -0.388 7.209 -3.710 1.00 86.69 158 GLN A O 1
ATOM 1250 N N . SER A 1 159 ? -1.252 9.106 -2.908 1.00 90.62 159 SER A N 1
ATOM 1251 C CA . SER A 1 159 ? -0.004 9.699 -2.420 1.00 90.62 159 SER A CA 1
ATOM 1252 C C . SER A 1 159 ? -0.145 10.045 -0.942 1.00 90.62 159 SER A C 1
ATOM 1254 O O . SER A 1 159 ? -1.259 10.211 -0.438 1.00 90.62 159 SER A O 1
ATOM 1256 N N . TYR A 1 160 ? 0.974 10.277 -0.255 1.00 91.94 160 TYR A N 1
ATOM 1257 C CA . TYR A 1 160 ? 0.950 10.769 1.124 1.00 91.94 160 TYR A CA 1
ATOM 1258 C C . TYR A 1 160 ? 0.021 11.987 1.296 1.00 91.94 160 TYR A C 1
ATOM 1260 O O . TYR A 1 160 ? -0.768 12.057 2.241 1.00 91.94 160 TYR A O 1
ATOM 1268 N N . PHE A 1 161 ? 0.061 12.935 0.354 1.00 93.69 161 PHE A N 1
ATOM 1269 C CA . PHE A 1 161 ? -0.749 14.152 0.411 1.00 93.69 161 PHE A CA 1
ATOM 1270 C C . PHE A 1 161 ? -2.240 13.883 0.198 1.00 93.69 161 PHE A C 1
ATOM 1272 O O . PHE A 1 161 ? -3.066 14.469 0.905 1.00 93.69 161 PHE A O 1
ATOM 1279 N N . SER A 1 162 ? -2.604 12.993 -0.732 1.00 91.19 162 SER A N 1
ATOM 1280 C CA . SER A 1 162 ? -4.011 12.643 -0.961 1.00 91.19 162 SER A CA 1
ATOM 1281 C C . SER A 1 162 ? -4.596 11.895 0.236 1.00 91.19 162 SER A C 1
ATOM 1283 O O . SER A 1 162 ? -5.684 12.247 0.692 1.00 91.19 162 SER A O 1
ATOM 1285 N N . LEU A 1 163 ? -3.840 10.962 0.825 1.00 89.88 163 LEU A N 1
ATOM 1286 C CA . LEU A 1 163 ? -4.229 10.240 2.039 1.00 89.88 163 LEU A CA 1
ATOM 1287 C C . LEU A 1 163 ? -4.359 11.177 3.244 1.00 89.88 163 LEU A C 1
ATOM 1289 O O . LEU A 1 163 ? -5.352 11.135 3.974 1.00 89.88 163 LEU A O 1
ATOM 1293 N N . ARG A 1 164 ? -3.403 12.094 3.431 1.00 93.81 164 ARG A N 1
ATOM 1294 C CA . ARG A 1 164 ? -3.471 13.099 4.502 1.00 93.81 164 ARG A CA 1
ATOM 1295 C C . ARG A 1 164 ? -4.664 14.039 4.322 1.00 93.81 164 ARG A C 1
ATOM 1297 O O . ARG A 1 164 ? -5.331 14.381 5.300 1.00 93.81 164 ARG A O 1
ATOM 1304 N N . SER A 1 165 ? -4.963 14.435 3.085 1.00 93.69 165 SER A N 1
ATOM 1305 C CA . SER A 1 165 ? -6.146 15.239 2.766 1.00 93.69 165 SER A CA 1
ATOM 1306 C C . SER A 1 165 ? -7.445 14.476 3.045 1.00 93.69 165 SER A C 1
ATOM 1308 O O . SER A 1 165 ? -8.359 15.050 3.636 1.00 93.69 165 SER A O 1
ATOM 1310 N N . LEU A 1 166 ? -7.505 13.183 2.706 1.00 89.50 166 LEU A N 1
ATOM 1311 C CA . LEU A 1 166 ? -8.635 12.297 2.997 1.00 89.50 166 LEU A CA 1
ATOM 1312 C C . LEU A 1 166 ? -8.926 12.229 4.503 1.00 89.50 166 LEU A C 1
ATOM 1314 O O . LEU A 1 166 ? -10.049 12.515 4.916 1.00 89.50 166 LEU A O 1
ATOM 1318 N N . LEU A 1 167 ? -7.918 11.931 5.330 1.00 91.50 167 LEU A N 1
ATOM 1319 C CA . LEU A 1 167 ? -8.083 11.871 6.789 1.00 91.50 167 LEU A CA 1
ATOM 1320 C C . LEU A 1 167 ? -8.565 13.210 7.365 1.00 91.50 167 LEU A C 1
ATOM 1322 O O . LEU A 1 167 ? -9.505 13.245 8.162 1.00 91.50 167 LEU A O 1
ATOM 1326 N N . ARG A 1 168 ? -7.980 14.326 6.906 1.00 94.88 168 ARG A N 1
ATOM 1327 C CA . ARG A 1 168 ? -8.379 15.679 7.319 1.00 94.88 168 ARG A CA 1
ATOM 1328 C C . ARG A 1 168 ? -9.821 15.996 6.924 1.00 94.88 168 ARG A C 1
ATOM 1330 O O . ARG A 1 168 ? -10.575 16.504 7.750 1.00 94.88 168 ARG A O 1
ATOM 1337 N N . LYS A 1 169 ? -10.212 15.684 5.685 1.00 93.38 169 LYS A N 1
ATOM 1338 C CA . LYS A 1 169 ? -11.571 15.900 5.165 1.00 93.38 169 LYS A CA 1
ATOM 1339 C C . LYS A 1 169 ? -12.607 15.111 5.964 1.00 93.38 169 LYS A C 1
ATOM 1341 O O . LYS A 1 169 ? -13.662 15.648 6.284 1.00 93.38 169 LYS A O 1
ATOM 1346 N N . LEU A 1 170 ? -12.285 13.870 6.322 1.00 90.12 170 LEU A N 1
ATOM 1347 C CA . LEU A 1 170 ? -13.146 13.016 7.141 1.00 90.12 170 LEU A CA 1
ATOM 1348 C C . LEU A 1 170 ? -13.085 13.345 8.640 1.00 90.12 170 LEU A C 1
ATOM 1350 O O . LEU A 1 170 ? -13.830 12.755 9.417 1.00 90.12 170 LEU A O 1
ATOM 1354 N N . LYS A 1 171 ? -12.224 14.285 9.056 1.00 94.69 171 LYS A N 1
ATOM 1355 C CA . LYS A 1 171 ? -11.972 14.636 10.464 1.00 94.69 171 LYS A CA 1
ATOM 1356 C C . LYS A 1 171 ? -11.556 13.420 11.309 1.00 94.69 171 LYS A C 1
ATOM 1358 O O . LYS A 1 171 ? -11.867 13.341 12.496 1.00 94.69 171 LYS A O 1
ATOM 1363 N N . ILE A 1 172 ? -10.830 12.481 10.702 1.00 90.44 172 ILE A N 1
ATOM 1364 C CA . ILE A 1 172 ? -10.324 11.266 11.347 1.00 90.44 172 ILE A CA 1
ATOM 1365 C C . ILE A 1 172 ? -8.855 11.476 11.718 1.00 90.44 172 ILE A C 1
ATOM 1367 O O . ILE A 1 172 ? -8.046 11.893 10.889 1.00 90.44 172 ILE A O 1
ATOM 1371 N N . LYS A 1 173 ? -8.490 11.155 12.964 1.00 91.50 173 LYS A N 1
ATOM 1372 C CA . LYS A 1 173 ? -7.086 11.106 13.394 1.00 91.50 173 LYS A CA 1
ATOM 1373 C C . LYS A 1 173 ? -6.509 9.723 13.086 1.00 91.50 173 LYS A C 1
ATOM 1375 O O . LYS A 1 173 ? -7.039 8.721 13.558 1.00 91.50 173 LYS A O 1
ATOM 1380 N N . GLY A 1 174 ? -5.416 9.677 12.334 1.00 88.81 174 GLY A N 1
ATOM 1381 C CA . GLY A 1 174 ? -4.688 8.452 12.008 1.00 88.81 174 GLY A CA 1
ATOM 1382 C C . GLY A 1 174 ? -3.232 8.749 11.664 1.00 88.81 174 GLY A C 1
ATOM 1383 O O . GLY A 1 174 ? -2.884 9.898 11.380 1.00 88.81 174 GLY A O 1
ATOM 1384 N N . THR A 1 175 ? -2.389 7.724 11.718 1.00 92.12 175 THR A N 1
ATOM 1385 C CA . THR A 1 175 ? -0.990 7.782 11.280 1.00 92.12 175 THR A CA 1
ATOM 1386 C C . THR A 1 175 ? -0.877 7.248 9.860 1.00 92.12 175 THR A C 1
ATOM 1388 O O . THR A 1 175 ? 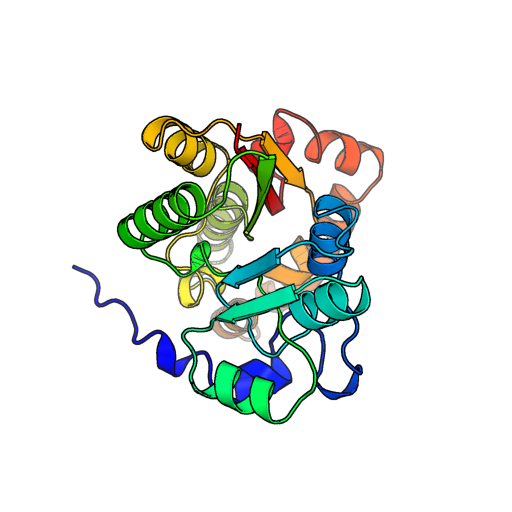-1.630 6.353 9.487 1.00 92.12 175 THR A O 1
ATOM 1391 N N . ILE A 1 176 ? 0.040 7.811 9.072 1.00 92.50 176 ILE A N 1
ATOM 1392 C CA . ILE A 1 176 ? 0.406 7.309 7.745 1.00 92.50 176 ILE A CA 1
ATOM 1393 C C . ILE A 1 176 ? 1.892 6.971 7.810 1.00 92.50 176 ILE A C 1
ATOM 1395 O O . ILE A 1 176 ? 2.719 7.875 7.932 1.00 92.50 176 ILE A O 1
ATOM 1399 N N . GLU A 1 177 ? 2.217 5.687 7.767 1.00 92.81 177 GLU A N 1
ATOM 1400 C CA . GLU A 1 177 ? 3.582 5.196 7.601 1.00 92.81 177 GLU A CA 1
ATOM 1401 C C . GLU A 1 177 ? 3.853 4.981 6.114 1.00 92.81 177 GLU A C 1
ATOM 1403 O O . GLU A 1 177 ? 2.960 4.588 5.359 1.00 92.81 177 GLU A O 1
ATOM 1408 N N . ILE A 1 178 ? 5.090 5.243 5.706 1.00 93.12 178 ILE A N 1
ATOM 1409 C CA . ILE A 1 178 ? 5.550 5.075 4.333 1.00 93.12 178 ILE A CA 1
ATOM 1410 C C . ILE A 1 178 ? 6.658 4.034 4.352 1.00 93.12 178 ILE A C 1
ATOM 1412 O O . ILE A 1 178 ? 7.604 4.174 5.127 1.00 93.12 178 ILE A O 1
ATOM 1416 N N . GLU A 1 179 ? 6.552 3.012 3.510 1.00 91.00 179 GLU A N 1
ATOM 1417 C CA . GLU A 1 179 ? 7.589 1.989 3.377 1.00 91.00 179 GLU A CA 1
ATOM 1418 C C . GLU A 1 179 ? 8.209 2.000 1.986 1.00 91.00 179 GLU A C 1
ATOM 1420 O O . GLU A 1 179 ? 7.585 2.430 1.018 1.00 91.00 179 GLU A O 1
ATOM 1425 N N . LYS A 1 180 ? 9.451 1.516 1.902 1.00 89.75 180 LYS A N 1
ATOM 1426 C CA . LYS A 1 180 ? 10.159 1.256 0.651 1.00 89.75 180 LYS A CA 1
ATOM 1427 C C . LYS A 1 180 ? 10.313 -0.251 0.459 1.00 89.75 180 LYS A C 1
ATOM 1429 O O . LYS A 1 180 ? 11.076 -0.904 1.167 1.00 89.75 180 LYS A O 1
ATOM 1434 N N . GLU A 1 181 ? 9.643 -0.787 -0.549 1.00 87.62 181 GLU A N 1
ATOM 1435 C CA . GLU A 1 181 ? 9.858 -2.131 -1.075 1.00 87.62 181 GLU A CA 1
ATOM 1436 C C . GLU A 1 181 ? 11.269 -2.247 -1.649 1.00 87.62 181 GLU A C 1
ATOM 1438 O O . GLU A 1 181 ? 11.707 -1.391 -2.422 1.00 87.62 181 GLU A O 1
ATOM 1443 N N . LYS A 1 182 ? 11.977 -3.328 -1.325 1.00 87.88 182 LYS A N 1
ATOM 1444 C CA . LYS A 1 182 ? 13.216 -3.678 -2.028 1.00 87.88 182 LYS A CA 1
ATOM 1445 C C . LYS A 1 182 ? 12.893 -4.292 -3.383 1.00 87.88 182 LYS A C 1
ATOM 1447 O O . LYS A 1 182 ? 11.854 -4.926 -3.539 1.00 87.88 182 LYS A O 1
ATOM 1452 N N . LYS A 1 183 ? 13.805 -4.160 -4.341 1.00 87.62 183 LYS A N 1
ATOM 1453 C CA . LYS A 1 183 ? 13.678 -4.673 -5.715 1.00 87.62 183 LYS A CA 1
ATOM 1454 C C . LYS A 1 183 ? 12.482 -4.116 -6.494 1.00 87.62 183 LYS A C 1
ATOM 1456 O O . LYS A 1 183 ? 12.004 -4.728 -7.450 1.00 87.62 183 LYS A O 1
ATOM 1461 N N . TYR A 1 184 ? 11.965 -2.972 -6.054 1.00 86.56 184 TYR A N 1
ATOM 1462 C CA . TYR A 1 184 ? 10.740 -2.395 -6.588 1.00 86.56 184 TYR A CA 1
ATOM 1463 C C . TYR A 1 184 ? 10.867 -2.035 -8.072 1.00 86.56 184 TYR A C 1
ATOM 1465 O O . TYR A 1 184 ? 9.921 -2.233 -8.828 1.00 86.56 184 TYR A O 1
ATOM 1473 N N . PHE A 1 185 ? 12.026 -1.539 -8.524 1.00 87.06 185 PHE A N 1
ATOM 1474 C CA . PHE A 1 185 ? 12.194 -1.158 -9.927 1.00 87.06 185 PHE A CA 1
ATOM 1475 C C . PHE A 1 185 ? 12.109 -2.381 -10.839 1.00 87.06 185 PHE A C 1
ATOM 1477 O O . PHE A 1 185 ? 11.439 -2.329 -11.870 1.00 87.06 185 PHE A O 1
ATOM 1484 N N . PHE A 1 186 ? 12.755 -3.490 -10.479 1.00 84.25 186 PHE A N 1
ATOM 1485 C CA . PHE A 1 186 ? 12.664 -4.721 -11.255 1.00 84.25 186 PHE A CA 1
ATOM 1486 C C . PHE A 1 186 ? 11.250 -5.304 -11.244 1.00 84.25 186 PHE A C 1
ATOM 1488 O O . PHE A 1 186 ? 10.756 -5.700 -12.299 1.00 84.25 186 PHE A O 1
ATOM 1495 N N . VAL A 1 187 ? 10.589 -5.331 -10.084 1.00 80.56 187 VAL A N 1
ATOM 1496 C CA . VAL A 1 187 ? 9.229 -5.878 -9.958 1.00 80.56 187 VAL A CA 1
ATOM 1497 C C . VAL A 1 187 ? 8.228 -5.056 -10.775 1.00 80.56 187 VAL A C 1
ATOM 1499 O O . VAL A 1 187 ? 7.535 -5.619 -11.618 1.00 80.56 187 VAL A O 1
ATOM 1502 N N . GLU A 1 188 ? 8.213 -3.733 -10.615 1.00 78.12 188 GLU A N 1
ATOM 1503 C CA . GLU A 1 188 ? 7.192 -2.873 -11.232 1.00 78.12 188 GLU A CA 1
ATOM 1504 C C . GLU A 1 188 ? 7.495 -2.460 -12.675 1.00 78.12 188 GLU A C 1
ATOM 1506 O O . GLU A 1 188 ? 6.590 -2.299 -13.501 1.00 78.12 188 GLU A O 1
ATOM 1511 N N . ILE A 1 189 ? 8.774 -2.248 -12.996 1.00 80.50 189 ILE A N 1
ATOM 1512 C CA . ILE A 1 189 ? 9.204 -1.741 -14.305 1.00 80.50 189 ILE A CA 1
ATOM 1513 C C . ILE A 1 189 ? 9.857 -2.861 -15.112 1.00 80.50 189 ILE A C 1
ATOM 1515 O O . ILE A 1 189 ? 9.491 -3.083 -16.265 1.00 80.50 189 ILE A O 1
ATOM 1519 N N . GLY A 1 190 ? 10.798 -3.592 -14.511 1.00 80.12 190 GLY A N 1
ATOM 1520 C CA . GLY A 1 190 ? 11.569 -4.641 -15.185 1.00 80.12 190 GLY A CA 1
ATOM 1521 C C . GLY A 1 190 ? 10.731 -5.835 -15.652 1.00 80.12 190 GLY A C 1
ATOM 1522 O O . GLY A 1 190 ? 11.035 -6.428 -16.683 1.00 80.12 190 GLY A O 1
ATOM 1523 N N . ASN A 1 191 ? 9.660 -6.177 -14.935 1.00 81.50 191 ASN A N 1
ATOM 1524 C CA . ASN A 1 191 ? 8.739 -7.261 -15.298 1.00 81.50 191 ASN A CA 1
ATOM 1525 C C . ASN A 1 191 ? 7.450 -6.768 -15.965 1.00 81.50 191 ASN A C 1
ATOM 1527 O O . ASN A 1 191 ? 6.510 -7.538 -16.166 1.00 81.50 191 ASN A O 1
ATOM 1531 N N . ASN A 1 192 ? 7.400 -5.496 -16.359 1.00 78.94 192 ASN A N 1
ATOM 1532 C CA . ASN A 1 192 ? 6.212 -4.904 -16.948 1.00 78.94 192 ASN A CA 1
ATOM 1533 C C . ASN A 1 192 ? 5.976 -5.429 -18.375 1.00 78.94 192 ASN A C 1
ATOM 1535 O O . ASN A 1 192 ? 6.575 -4.968 -19.349 1.00 78.94 192 ASN A O 1
ATOM 1539 N N . GLN A 1 193 ? 5.082 -6.409 -18.511 1.00 76.81 193 GLN A N 1
ATOM 1540 C CA . GLN A 1 193 ? 4.816 -7.062 -19.795 1.00 76.81 193 GLN A CA 1
ATOM 1541 C C . GLN A 1 193 ? 4.264 -6.095 -20.850 1.00 76.81 193 GLN A C 1
ATOM 1543 O O . GLN A 1 193 ? 4.624 -6.199 -22.024 1.00 76.81 193 GLN A O 1
ATOM 1548 N N . LEU A 1 194 ? 3.427 -5.126 -20.453 1.00 76.06 194 LEU A N 1
ATOM 1549 C CA . LEU A 1 194 ? 2.916 -4.113 -21.379 1.00 76.06 194 LEU A CA 1
ATOM 1550 C C . LEU A 1 194 ? 4.040 -3.229 -21.913 1.00 76.06 194 LEU A C 1
ATOM 1552 O O . LEU A 1 194 ? 4.091 -2.995 -23.118 1.00 76.06 194 LEU A O 1
ATOM 1556 N N . LEU A 1 195 ? 4.952 -2.787 -21.046 1.00 78.69 195 LEU A N 1
ATOM 1557 C CA . LEU A 1 195 ? 6.120 -2.001 -21.436 1.00 78.69 195 LEU A CA 1
ATOM 1558 C C . LEU A 1 195 ? 6.973 -2.753 -22.467 1.00 78.69 195 LEU A C 1
ATOM 1560 O O . LEU A 1 195 ? 7.258 -2.222 -23.541 1.00 78.69 195 LEU A O 1
ATOM 1564 N N . HIS A 1 196 ? 7.305 -4.016 -22.189 1.00 81.62 196 HIS A N 1
ATOM 1565 C CA . HIS A 1 196 ? 8.062 -4.855 -23.122 1.00 81.62 196 HIS A CA 1
ATOM 1566 C C . HIS A 1 196 ? 7.323 -5.084 -24.444 1.00 81.62 196 HIS A C 1
ATOM 1568 O O . HIS A 1 196 ? 7.933 -5.022 -25.510 1.00 81.62 196 HIS A O 1
ATOM 1574 N N . LYS A 1 197 ? 6.001 -5.283 -24.400 1.00 83.94 197 LYS A N 1
ATOM 1575 C CA . LYS A 1 197 ? 5.172 -5.429 -25.602 1.00 83.94 197 LYS A CA 1
ATOM 1576 C C . LYS A 1 197 ? 5.148 -4.154 -26.448 1.00 83.94 197 LYS A C 1
ATOM 1578 O O . LYS A 1 197 ? 5.180 -4.251 -27.670 1.00 83.94 197 LYS A O 1
ATOM 1583 N N . GLN A 1 198 ? 5.103 -2.973 -25.825 1.00 83.31 198 GLN A N 1
ATOM 1584 C CA . GLN A 1 198 ? 5.133 -1.691 -26.542 1.00 83.31 198 GLN A CA 1
ATOM 1585 C C . GLN A 1 198 ? 6.485 -1.416 -27.199 1.00 83.31 198 GLN A C 1
ATOM 1587 O O . GLN A 1 198 ? 6.530 -0.874 -28.299 1.00 83.31 198 GLN A O 1
ATOM 1592 N N . LEU A 1 199 ? 7.574 -1.801 -26.540 1.00 82.50 199 LEU A N 1
ATOM 1593 C CA . LEU A 1 199 ? 8.930 -1.583 -27.042 1.00 82.50 199 LEU A CA 1
ATOM 1594 C C . LEU A 1 199 ? 9.402 -2.674 -28.012 1.00 82.50 199 LEU A C 1
ATOM 1596 O O . LEU A 1 199 ? 10.441 -2.507 -28.658 1.00 82.50 199 LEU A O 1
ATOM 1600 N N . GLY A 1 200 ? 8.670 -3.785 -28.111 1.00 80.81 200 GLY A N 1
ATOM 1601 C CA . GLY A 1 200 ? 8.995 -4.917 -28.974 1.00 80.81 200 GLY A CA 1
ATOM 1602 C C . GLY A 1 200 ? 10.391 -5.488 -28.703 1.00 80.81 200 GLY A C 1
ATOM 1603 O O . GLY A 1 200 ? 10.900 -5.449 -27.583 1.00 80.81 200 GLY A O 1
ATOM 1604 N N . ASN A 1 201 ? 11.044 -5.984 -29.756 1.00 76.94 201 ASN A N 1
ATOM 1605 C CA . ASN A 1 201 ? 12.406 -6.535 -29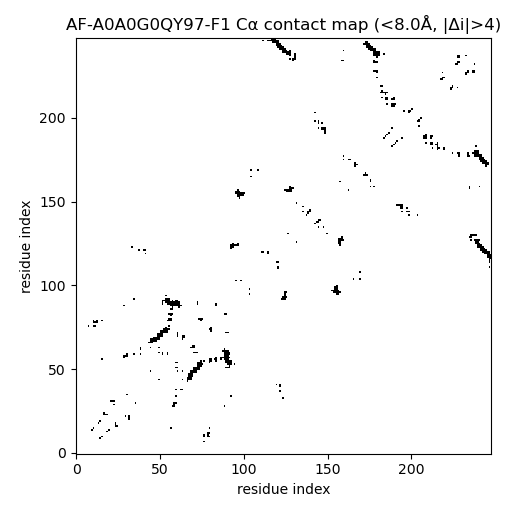.703 1.00 76.94 201 ASN A CA 1
ATOM 1606 C C . ASN A 1 201 ? 13.511 -5.469 -29.833 1.00 76.94 201 ASN A C 1
ATOM 1608 O O . ASN A 1 201 ? 14.640 -5.793 -30.209 1.00 76.94 201 ASN A O 1
ATOM 1612 N N . SER A 1 202 ? 13.202 -4.201 -29.547 1.00 80.25 202 SER A N 1
ATOM 1613 C CA . SER A 1 202 ? 14.176 -3.112 -29.624 1.00 80.25 202 SER A CA 1
ATOM 1614 C C . SER A 1 202 ? 15.353 -3.322 -28.667 1.00 80.25 202 SER A C 1
ATOM 1616 O O . SER A 1 202 ? 15.235 -3.968 -27.621 1.00 80.25 202 SER A O 1
ATOM 1618 N N . PHE A 1 203 ? 16.500 -2.722 -28.999 1.00 81.94 203 PHE A N 1
ATOM 1619 C CA . PHE A 1 203 ? 17.650 -2.668 -28.095 1.00 81.94 203 PHE A CA 1
ATOM 1620 C C . PHE A 1 203 ? 17.251 -2.108 -26.719 1.00 81.94 203 PHE A C 1
ATOM 1622 O O . PHE A 1 203 ? 17.604 -2.686 -25.697 1.00 81.94 203 PHE A O 1
ATOM 1629 N N . LEU A 1 204 ? 16.422 -1.059 -26.696 1.00 76.69 204 LEU A N 1
ATOM 1630 C CA . LEU A 1 204 ? 15.887 -0.439 -25.479 1.00 76.69 204 LEU A CA 1
ATOM 1631 C C . LEU A 1 204 ? 15.103 -1.434 -24.609 1.00 76.69 204 LEU A C 1
ATOM 1633 O O . LEU A 1 204 ? 15.342 -1.502 -23.406 1.00 76.69 204 LEU A O 1
ATOM 1637 N N . SER A 1 205 ? 14.242 -2.268 -25.207 1.00 80.00 205 SER A N 1
ATOM 1638 C CA . SER A 1 205 ? 13.503 -3.323 -24.490 1.00 80.00 205 SER A CA 1
ATOM 1639 C C . SER A 1 205 ? 14.434 -4.303 -23.765 1.00 80.00 205 SER A C 1
ATOM 1641 O O . SER A 1 205 ? 14.168 -4.695 -22.627 1.00 80.00 205 SER A O 1
ATOM 1643 N N . ARG A 1 206 ? 15.575 -4.646 -24.381 1.00 84.50 206 ARG A N 1
ATOM 1644 C CA . ARG A 1 206 ? 16.584 -5.544 -23.790 1.00 84.50 206 ARG A CA 1
ATOM 1645 C C . ARG A 1 206 ? 17.343 -4.901 -22.626 1.00 84.50 206 ARG A C 1
ATOM 1647 O O . ARG A 1 206 ? 17.791 -5.622 -21.740 1.00 84.50 206 ARG A O 1
ATOM 1654 N N . GLN A 1 207 ? 17.459 -3.572 -22.602 1.00 87.75 207 GLN A N 1
ATOM 1655 C CA . GLN A 1 207 ? 18.187 -2.842 -21.557 1.00 87.75 207 GLN A CA 1
ATOM 1656 C C . GLN A 1 207 ? 17.349 -2.537 -20.306 1.00 87.75 207 GLN A C 1
ATOM 1658 O O . GLN A 1 207 ? 17.919 -2.288 -19.246 1.00 87.75 207 GLN A O 1
ATOM 1663 N N . ILE A 1 208 ? 16.015 -2.606 -20.372 1.00 85.75 208 ILE A N 1
ATOM 1664 C CA . ILE A 1 208 ? 15.138 -2.264 -19.235 1.00 85.75 208 ILE A CA 1
ATOM 1665 C C . ILE A 1 208 ? 15.372 -3.157 -18.015 1.00 85.75 208 ILE A C 1
ATOM 1667 O O . ILE A 1 208 ? 15.496 -2.656 -16.897 1.00 85.75 208 ILE A O 1
ATOM 1671 N N . LYS A 1 209 ? 15.453 -4.477 -18.204 1.00 88.12 209 LYS A N 1
ATOM 1672 C CA . LYS A 1 209 ? 15.690 -5.414 -17.094 1.00 88.12 209 LYS A CA 1
ATOM 1673 C C . LYS A 1 209 ? 17.055 -5.184 -16.429 1.00 88.12 209 LYS A C 1
ATOM 1675 O O . LYS A 1 209 ? 17.078 -4.976 -15.218 1.00 88.12 209 LYS A O 1
ATOM 1680 N N . PRO A 1 210 ? 18.180 -5.138 -17.169 1.00 91.12 210 PRO A N 1
ATOM 1681 C CA . PRO A 1 210 ? 19.472 -4.766 -16.594 1.00 91.12 210 PRO A CA 1
ATOM 1682 C C . PRO A 1 210 ? 19.454 -3.417 -15.865 1.00 91.12 210 PRO A C 1
ATOM 1684 O O . PRO A 1 210 ? 19.959 -3.324 -14.747 1.00 91.12 210 PRO A O 1
ATOM 1687 N N . LEU A 1 211 ? 18.831 -2.392 -16.458 1.00 89.50 211 LEU A N 1
ATOM 1688 C CA . LEU A 1 211 ? 18.743 -1.056 -15.867 1.00 89.50 211 LEU A CA 1
ATOM 1689 C C . LEU A 1 211 ? 17.961 -1.063 -14.551 1.00 89.50 211 LEU A C 1
ATOM 1691 O O . LEU A 1 211 ? 18.396 -0.466 -13.575 1.00 89.50 211 LEU A O 1
ATOM 1695 N N . THR A 1 212 ? 16.823 -1.750 -14.500 1.00 90.19 212 THR A N 1
ATOM 1696 C CA . THR A 1 212 ? 15.991 -1.818 -13.289 1.00 90.19 212 THR A CA 1
ATOM 1697 C C . THR A 1 212 ? 16.666 -2.605 -12.170 1.00 90.19 212 THR A C 1
ATOM 1699 O O . THR A 1 212 ? 16.652 -2.152 -11.031 1.00 90.19 212 THR A O 1
ATOM 1702 N N . ILE A 1 213 ? 17.373 -3.694 -12.493 1.00 91.69 213 ILE A N 1
ATOM 1703 C CA . ILE A 1 213 ? 18.225 -4.416 -11.532 1.00 91.69 213 ILE A CA 1
ATOM 1704 C C . ILE A 1 213 ? 19.355 -3.516 -11.014 1.00 91.69 213 ILE A C 1
ATOM 1706 O O . ILE A 1 213 ? 19.690 -3.550 -9.830 1.00 91.69 213 ILE A O 1
ATOM 1710 N N . PHE A 1 214 ? 19.971 -2.719 -11.889 1.00 93.56 214 PHE A N 1
ATOM 1711 C CA . PHE A 1 214 ? 21.005 -1.764 -11.496 1.00 93.56 214 PHE A CA 1
ATOM 1712 C C . PHE A 1 214 ? 20.454 -0.672 -10.569 1.00 93.56 214 PHE A C 1
ATOM 1714 O O . PHE A 1 214 ? 21.056 -0.395 -9.533 1.00 93.56 214 PHE A O 1
ATOM 1721 N N . LEU A 1 215 ? 19.284 -0.111 -10.887 1.00 91.69 215 LEU A N 1
ATOM 1722 C CA . LEU A 1 215 ? 18.590 0.840 -10.018 1.00 91.69 215 LEU A CA 1
ATOM 1723 C C . LEU A 1 215 ? 18.253 0.213 -8.663 1.00 91.69 215 LEU A C 1
ATOM 1725 O O . LEU A 1 215 ? 18.526 0.830 -7.640 1.00 91.69 215 LEU A O 1
ATOM 1729 N N . ASP A 1 216 ? 17.756 -1.023 -8.626 1.00 92.44 216 ASP A N 1
ATOM 1730 C CA . ASP A 1 216 ? 17.513 -1.723 -7.362 1.00 92.44 216 ASP A CA 1
ATOM 1731 C C . ASP A 1 216 ? 18.795 -1.872 -6.537 1.00 92.44 216 ASP A C 1
ATOM 1733 O O . ASP A 1 216 ? 18.786 -1.597 -5.343 1.00 92.44 216 ASP A O 1
ATOM 1737 N N . LYS A 1 217 ? 19.934 -2.214 -7.156 1.00 94.25 217 LYS A N 1
ATOM 1738 C CA . LYS A 1 217 ? 21.223 -2.272 -6.441 1.00 94.25 217 LYS A CA 1
ATOM 1739 C C . LYS A 1 217 ? 21.617 -0.930 -5.825 1.00 94.25 217 LYS A C 1
ATOM 1741 O O . LYS A 1 217 ? 22.189 -0.928 -4.739 1.00 94.25 217 LYS A O 1
ATOM 1746 N N . ILE A 1 218 ? 21.331 0.185 -6.498 1.00 94.50 218 ILE A N 1
ATOM 1747 C CA . ILE A 1 218 ? 21.600 1.529 -5.972 1.00 94.50 218 ILE A CA 1
ATOM 1748 C C . ILE A 1 218 ? 20.640 1.851 -4.827 1.00 94.50 218 ILE A C 1
ATOM 1750 O O . ILE A 1 218 ? 21.083 2.207 -3.741 1.00 94.50 218 ILE A O 1
ATOM 1754 N N . PHE A 1 219 ? 19.334 1.730 -5.058 1.00 93.19 219 PHE A N 1
ATOM 1755 C CA . PHE A 1 219 ? 18.310 2.177 -4.112 1.00 93.19 219 PHE A CA 1
ATOM 1756 C C . PHE A 1 219 ? 18.155 1.257 -2.899 1.00 93.19 219 PHE A C 1
ATOM 1758 O O . PHE A 1 219 ? 17.736 1.723 -1.841 1.00 93.19 219 PHE A O 1
ATOM 1765 N N . ASP A 1 220 ? 18.534 -0.015 -3.021 1.00 93.62 220 ASP A N 1
ATOM 1766 C CA . ASP A 1 220 ? 18.519 -0.977 -1.917 1.00 93.62 220 ASP A CA 1
ATOM 1767 C C . ASP A 1 220 ? 19.873 -1.077 -1.197 1.00 93.62 220 ASP A C 1
ATOM 1769 O O . ASP A 1 220 ? 19.992 -1.797 -0.198 1.00 93.62 220 ASP A O 1
ATOM 1773 N N . ASN A 1 221 ? 20.899 -0.360 -1.671 1.00 95.00 221 ASN A N 1
ATOM 1774 C CA . ASN A 1 221 ? 22.159 -0.228 -0.950 1.00 95.00 221 ASN A CA 1
ATOM 1775 C C . ASN A 1 221 ? 21.921 0.502 0.378 1.00 95.00 221 ASN A C 1
ATOM 1777 O O . ASN A 1 221 ? 21.216 1.504 0.410 1.00 95.00 221 ASN A O 1
ATOM 1781 N N . PHE A 1 222 ? 22.513 0.013 1.473 1.00 94.44 222 PHE A N 1
ATOM 1782 C CA . PHE A 1 222 ? 22.181 0.447 2.837 1.00 94.44 222 PHE A CA 1
ATOM 1783 C C . PHE A 1 222 ? 22.068 1.976 3.032 1.00 94.44 222 PHE A C 1
ATOM 1785 O O . PHE A 1 222 ? 20.993 2.417 3.437 1.00 94.44 222 PHE A O 1
ATOM 1792 N N . PRO A 1 223 ? 23.090 2.805 2.738 1.00 94.38 223 PRO A N 1
ATOM 1793 C CA . PRO A 1 223 ? 22.999 4.256 2.916 1.00 94.38 223 PRO A CA 1
ATOM 1794 C C . PRO A 1 223 ? 21.896 4.899 2.069 1.00 94.38 223 PRO A C 1
ATOM 1796 O O . PRO A 1 223 ? 21.137 5.723 2.576 1.00 94.38 223 PRO A O 1
ATOM 1799 N N . VAL A 1 224 ? 21.758 4.498 0.803 1.00 94.88 224 VAL A N 1
ATOM 1800 C CA . VAL A 1 224 ? 20.727 5.045 -0.090 1.00 94.88 224 VAL A CA 1
ATOM 1801 C C . VAL A 1 224 ? 19.343 4.630 0.391 1.00 94.88 224 VAL A C 1
ATOM 1803 O O . VAL A 1 224 ? 18.472 5.483 0.529 1.00 94.88 224 VAL A O 1
ATOM 1806 N N . TYR A 1 225 ? 19.164 3.352 0.724 1.00 94.31 225 TYR A N 1
ATOM 1807 C CA . TYR A 1 225 ? 17.926 2.803 1.260 1.00 94.31 225 TYR A CA 1
ATOM 1808 C C . TYR A 1 225 ? 17.490 3.553 2.519 1.00 94.31 225 TYR A C 1
ATOM 1810 O O . TYR A 1 225 ? 16.330 3.951 2.620 1.00 94.31 225 TYR A O 1
ATOM 1818 N N . GLN A 1 226 ? 18.409 3.797 3.460 1.00 94.75 226 GLN A N 1
ATOM 1819 C CA . GLN A 1 226 ? 18.116 4.585 4.660 1.00 94.75 226 GLN A CA 1
ATOM 1820 C C . GLN A 1 226 ? 17.663 5.997 4.292 1.00 94.75 226 GLN A C 1
ATOM 1822 O O . GLN A 1 226 ? 16.636 6.457 4.785 1.00 94.75 226 GLN A O 1
ATOM 1827 N N . MET A 1 227 ? 18.364 6.657 3.374 1.00 94.56 227 MET A N 1
ATOM 1828 C CA . MET A 1 227 ? 18.035 8.015 2.952 1.00 94.56 227 MET A CA 1
ATOM 1829 C C . MET A 1 227 ? 16.647 8.099 2.292 1.00 94.56 227 MET A C 1
ATOM 1831 O O . MET A 1 227 ? 15.841 8.952 2.656 1.00 94.56 227 MET A O 1
ATOM 1835 N N . VAL A 1 228 ? 16.334 7.193 1.359 1.00 93.56 228 VAL A N 1
ATOM 1836 C CA . VAL A 1 228 ? 15.063 7.205 0.609 1.00 93.56 228 VAL A CA 1
ATOM 1837 C C . VAL A 1 228 ? 13.880 6.631 1.391 1.00 93.56 228 VAL A C 1
ATOM 1839 O O . VAL A 1 228 ? 12.738 6.872 1.012 1.00 93.56 228 VAL A O 1
ATOM 1842 N N . SER A 1 229 ? 14.130 5.900 2.482 1.00 92.69 229 SER A N 1
ATOM 1843 C CA . SER A 1 229 ? 13.083 5.357 3.364 1.00 92.69 229 SER A CA 1
ATOM 1844 C C . SER A 1 229 ? 12.630 6.339 4.449 1.00 92.69 229 SER A C 1
ATOM 1846 O O . SER A 1 229 ? 11.613 6.102 5.101 1.00 92.69 229 SER A O 1
ATOM 1848 N N . HIS A 1 230 ? 13.317 7.474 4.610 1.00 93.81 230 HIS A N 1
ATOM 1849 C CA . HIS A 1 230 ? 12.995 8.480 5.622 1.00 93.81 230 HIS A CA 1
ATOM 1850 C C . HIS A 1 230 ? 12.551 9.814 5.018 1.00 93.81 230 HIS A C 1
ATOM 1852 O O . HIS A 1 230 ? 12.766 10.118 3.843 1.00 93.81 230 HIS A O 1
ATOM 1858 N N . PHE A 1 231 ? 11.875 10.613 5.843 1.00 92.06 231 PHE A N 1
ATOM 1859 C CA . PHE A 1 231 ? 11.413 11.938 5.454 1.00 92.06 231 PHE A CA 1
ATOM 1860 C C . PHE A 1 231 ? 12.605 12.856 5.126 1.00 92.06 231 PHE A C 1
ATOM 1862 O O . PHE A 1 231 ? 13.600 12.824 5.850 1.00 92.06 231 PHE A O 1
ATOM 1869 N N . PRO A 1 232 ? 12.509 13.713 4.093 1.00 93.88 232 PRO A N 1
ATOM 1870 C CA . PRO A 1 232 ? 11.355 13.916 3.209 1.00 93.88 232 PRO A CA 1
ATOM 1871 C C . PRO A 1 232 ? 11.339 13.011 1.972 1.00 93.88 232 PRO A C 1
ATOM 1873 O O . PRO A 1 232 ? 10.346 12.991 1.247 1.00 93.88 232 PRO A O 1
ATOM 1876 N N . LEU A 1 233 ? 12.424 12.281 1.703 1.00 93.00 233 LEU A N 1
ATOM 1877 C CA . LEU A 1 233 ? 12.590 11.543 0.451 1.00 93.00 233 LEU A CA 1
ATOM 1878 C C . LEU A 1 233 ? 11.599 10.389 0.306 1.00 93.00 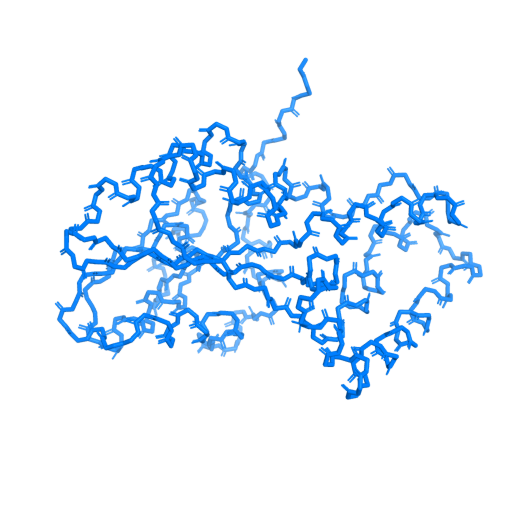233 LEU A C 1
ATOM 1880 O O . LEU A 1 233 ? 11.142 10.114 -0.805 1.00 93.00 233 LEU A O 1
ATOM 1884 N N . ASN A 1 234 ? 11.191 9.770 1.411 1.00 93.31 234 ASN A N 1
ATOM 1885 C CA . ASN A 1 234 ? 10.194 8.704 1.395 1.00 93.31 234 ASN A CA 1
ATOM 1886 C C . ASN A 1 234 ? 8.831 9.135 0.841 1.00 93.31 234 ASN A C 1
ATOM 1888 O O . ASN A 1 234 ? 8.109 8.293 0.322 1.00 93.31 234 ASN A O 1
ATOM 1892 N N . LEU A 1 235 ? 8.501 10.431 0.832 1.00 92.69 235 LEU A N 1
ATOM 1893 C CA . LEU A 1 235 ? 7.299 10.928 0.156 1.00 92.69 235 LEU A CA 1
ATOM 1894 C C . LEU A 1 235 ? 7.298 10.597 -1.345 1.00 92.69 235 LEU A C 1
ATOM 1896 O O . LEU A 1 235 ? 6.238 10.354 -1.922 1.00 92.69 235 LEU A O 1
ATOM 1900 N N . PHE A 1 236 ? 8.480 10.582 -1.964 1.00 89.50 236 PHE A N 1
ATOM 1901 C CA . PHE A 1 236 ? 8.668 10.347 -3.395 1.00 89.50 236 PHE A CA 1
ATOM 1902 C C . PHE A 1 236 ? 9.105 8.921 -3.701 1.00 89.50 236 PHE A C 1
ATOM 1904 O O . PHE A 1 236 ? 8.649 8.348 -4.685 1.00 89.50 236 PHE A O 1
ATOM 1911 N N . PHE A 1 237 ? 9.988 8.365 -2.870 1.00 89.69 237 PHE A N 1
ATOM 1912 C CA . PHE A 1 237 ? 10.611 7.067 -3.118 1.00 89.69 237 PHE A CA 1
ATOM 1913 C C . PHE A 1 237 ? 9.948 5.911 -2.376 1.00 89.69 237 PHE A C 1
ATOM 1915 O O . PHE A 1 237 ? 10.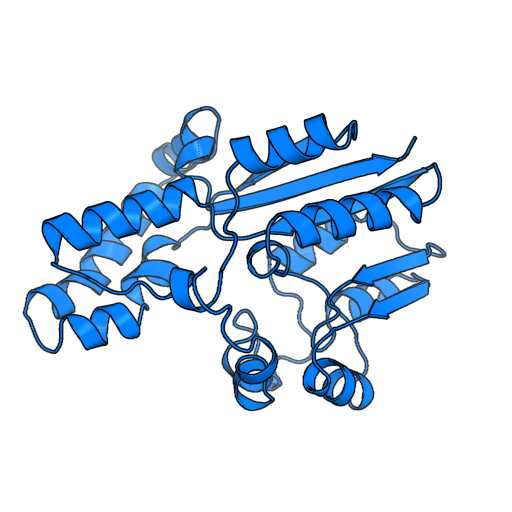167 4.762 -2.751 1.00 89.69 237 PHE A O 1
ATOM 1922 N N . GLY A 1 238 ? 9.130 6.198 -1.363 1.00 90.75 238 GLY A N 1
ATOM 1923 C CA . GLY A 1 238 ? 8.287 5.201 -0.721 1.00 90.75 238 GLY A CA 1
ATOM 1924 C C . GLY A 1 238 ? 7.314 4.586 -1.719 1.00 90.75 238 GLY A C 1
ATOM 1925 O O . GLY A 1 238 ? 6.842 5.259 -2.636 1.00 90.75 238 GLY A O 1
ATOM 1926 N N . THR A 1 239 ? 7.041 3.305 -1.544 1.00 88.50 239 THR A N 1
ATOM 1927 C CA . THR A 1 239 ? 6.261 2.463 -2.453 1.00 88.50 239 THR A CA 1
ATOM 1928 C C . THR A 1 239 ? 4.891 2.148 -1.877 1.00 88.50 239 THR A C 1
ATOM 1930 O O . THR A 1 239 ? 3.920 2.130 -2.627 1.00 88.50 239 THR A O 1
ATOM 1933 N N . ASP A 1 240 ? 4.805 2.005 -0.554 1.00 88.25 240 ASP A N 1
ATOM 1934 C CA . ASP A 1 240 ? 3.604 1.591 0.167 1.00 88.25 240 ASP A CA 1
ATOM 1935 C C . ASP A 1 240 ? 3.190 2.621 1.204 1.00 88.25 240 ASP A C 1
ATOM 1937 O O . ASP A 1 240 ? 4.032 3.255 1.854 1.00 88.25 240 ASP A O 1
ATOM 1941 N N . PHE A 1 241 ? 1.883 2.697 1.439 1.00 89.31 241 PHE A N 1
ATOM 1942 C CA . PHE A 1 241 ? 1.326 3.455 2.548 1.00 89.31 241 PHE A CA 1
ATOM 1943 C C . PHE A 1 241 ? 0.550 2.556 3.500 1.00 89.31 241 PHE A C 1
ATOM 1945 O O . PHE A 1 241 ? -0.311 1.782 3.088 1.00 89.31 241 PHE A O 1
ATOM 1952 N N . TRP A 1 242 ? 0.803 2.736 4.794 1.00 87.25 242 TRP A N 1
ATOM 1953 C CA . TRP A 1 242 ? 0.049 2.105 5.871 1.00 87.25 242 TRP A CA 1
ATOM 1954 C C . TRP A 1 242 ? -0.646 3.171 6.697 1.00 87.25 242 TRP A C 1
ATOM 1956 O O . TRP A 1 242 ? -0.000 4.030 7.294 1.00 87.25 242 TRP A O 1
ATOM 1966 N N . ILE A 1 243 ? -1.967 3.105 6.765 1.00 87.12 243 ILE A N 1
ATOM 1967 C CA . ILE A 1 243 ? -2.779 4.013 7.563 1.00 87.12 243 ILE A CA 1
ATOM 1968 C C . ILE A 1 243 ? -3.291 3.258 8.777 1.00 87.12 243 ILE A C 1
ATOM 1970 O O . ILE A 1 243 ? -4.014 2.274 8.632 1.00 87.12 243 ILE A O 1
ATOM 1974 N N . THR A 1 244 ? -2.974 3.750 9.972 1.00 83.69 244 THR A N 1
ATOM 1975 C CA . THR A 1 244 ? -3.530 3.217 11.219 1.00 83.69 244 THR A CA 1
ATOM 1976 C C . THR A 1 244 ? -4.417 4.261 11.883 1.00 83.69 244 THR A C 1
ATOM 1978 O O . THR A 1 244 ? -3.980 5.361 12.223 1.00 83.69 244 THR A O 1
ATOM 1981 N N . ILE A 1 245 ? -5.682 3.909 12.100 1.00 81.62 245 ILE A N 1
ATOM 1982 C CA . ILE A 1 245 ? -6.672 4.746 12.780 1.00 81.62 245 ILE A CA 1
ATOM 1983 C C . ILE A 1 245 ? -7.104 4.020 14.049 1.00 81.62 245 ILE A C 1
ATOM 1985 O O . ILE A 1 245 ? -7.643 2.916 13.994 1.00 81.62 245 ILE A O 1
ATOM 1989 N N . ASN A 1 246 ? -6.898 4.655 15.200 1.00 79.44 246 ASN A N 1
ATOM 1990 C CA . ASN A 1 246 ? -7.435 4.183 16.473 1.00 79.44 246 ASN A CA 1
ATOM 1991 C C . ASN A 1 246 ? -8.678 5.013 16.795 1.00 79.44 246 ASN A C 1
ATOM 1993 O O . ASN A 1 246 ? -8.579 6.228 16.987 1.00 79.44 246 ASN A O 1
ATOM 1997 N N . LYS A 1 247 ? -9.847 4.371 16.829 1.00 74.38 247 LYS A N 1
ATOM 1998 C CA . LYS A 1 247 ? -11.093 5.053 17.170 1.00 74.38 247 LYS A CA 1
ATOM 1999 C C . LYS A 1 247 ? -11.145 5.249 18.681 1.00 74.38 247 LYS A C 1
ATOM 2001 O O . LYS A 1 247 ? -11.101 4.272 19.425 1.00 74.38 247 LYS A O 1
ATOM 2006 N N . LYS A 1 248 ? -11.193 6.509 19.108 1.00 76.00 248 LYS A N 1
ATOM 2007 C CA . LYS A 1 248 ? -11.407 6.866 20.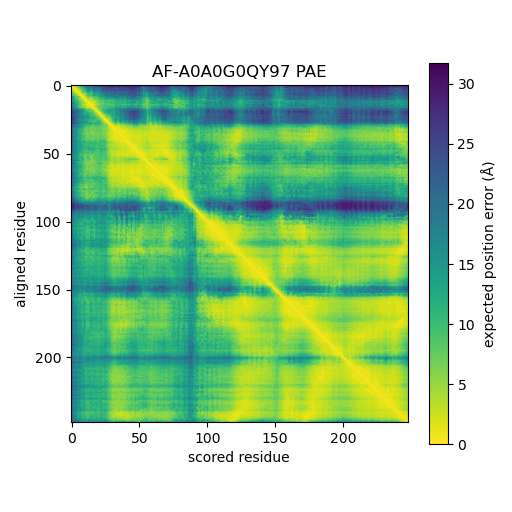512 1.00 76.00 248 LYS A CA 1
ATOM 2008 C C . LYS A 1 248 ? -12.868 6.691 20.895 1.00 76.00 248 LYS A C 1
ATOM 2010 O O . LYS A 1 248 ? -13.732 6.848 20.001 1.00 76.00 248 LYS A O 1
#

Sequence (248 aa):
MKKIPNIPKFYDTDYLLVEGDGTSYADGFKLNRPLKKALLLGGNLKNKKVLDLASGRGEFAYHCAMKGGRVVGVDFSKDSIKLGKYIKGKLMMDVIEHLPQRKLEKSVAEAYRVVKPGGRIIIHTIPNALFTQTGYKLAKIFFGVTKWNSSVYHINEQSYFSLRSLLRKLKIKGTIEIEKEKKYFFVEIGNNQLLHKQLGNSFLSRQIKPLTIFLDKIFDNFPVYQMVSHFPLNLFFGTDFWITINKK

Nearest PDB structures (foldseek):
  5dpm-assembly1_A  TM=6.055E-01  e=1.843E-04  Escherichia coli HS
  4kdr-assembly1_A  TM=5.913E-01  e=1.963E-04  Escherichia coli K-12
  4rvd-assembly1_A  TM=5.369E-01  e=1.456E-02  Streptomyces argillaceus
  5t6b-assembly2_B  TM=5.475E-01  e=3.534E-02  Actinomadura kijaniata
  5t67-assembly1_A  TM=5.216E-01  e=1.954E-01  Actinomadura kijaniata

pLDDT: mean 74.67, std 15.98, range [29.33, 95.0]

Radius of gyration: 18.87 Å; Cα contacts (8 Å, |Δi|>4): 381; chains: 1; bounding box: 42×40×51 Å

Foldseek 3Di:
DPPDPPQLVCLAPVCLQPPPPPDHPVNQLDDDDVLVVVVVVQPQQAAAEEEAEQFFLFRNQLVSVVSNHNYDYDRPHPNRVVNNVVDRGTHDAAPLLQDDPVVSLVVVLVVLVPADAQDKDKHKHWFAPLQVVVVVVVCCVPPVDDDFPSVVRGVHHHAPVRVVVSCVVSVFDKDKAFAADQLCLCVRFVPGPSSLVVNDPDPVSVCSNVVSVVVSCQCVPVVNVVVCNDPPNSSRRTTMIMIMGRHD

Mean predicted aligned error: 9.83 Å

Secondary structure (DSSP, 8-state):
-PPPP-GGGGSSHHHHHHTSTT--GGG-S---HHHHHHHHHT---TT-EEEEET--SSSHHHHHHHTT-EEEEE-S-HHHHHHHHHSS-----S-GGGS-HHHHHHHHHHHHHHSPTT-EEEEEE-S-HHHHHHHHHHHHHHH-----THHHH-SS---HHHHHHHHHHTT---EEEEE--TTHHIIIIIT-HHHHHHHTT-HHHHHHHHHHHHHHHHHTSHHHHHHHHSTTTHHHH--EEEEEEE--

Solvent-accessible surface area (backbone atoms only — not comparable to full-atom values): 13634 Å² total; per-residue (Å²): 132,85,80,77,74,73,68,75,78,68,51,39,67,66,42,62,49,70,63,41,92,80,59,49,77,88,62,70,75,66,71,54,70,70,54,48,50,53,52,57,76,62,54,86,32,60,81,33,82,44,79,27,85,37,7,44,51,20,43,47,40,30,55,39,35,76,48,43,22,50,59,46,64,41,55,87,42,66,48,27,51,51,51,29,68,80,38,100,25,23,16,57,71,72,51,57,21,61,26,55,67,73,54,37,54,50,52,54,51,49,52,60,66,71,49,51,69,79,33,76,49,81,46,57,42,60,56,23,32,55,33,54,53,51,52,50,53,51,39,30,73,78,66,67,51,86,67,58,69,64,68,76,66,37,76,33,54,46,35,70,67,56,51,52,49,49,33,58,75,69,71,50,70,61,49,77,47,61,40,58,66,74,52,45,44,28,61,66,57,38,60,30,63,59,53,41,62,74,46,46,92,39,72,68,42,69,45,42,42,62,50,20,49,51,49,24,57,53,51,58,31,68,72,47,29,55,53,35,47,31,88,75,43,18,71,46,59,14,35,36,40,39,35,44,30,66,40,111